Protein AF-A0A929DHJ6-F1 (afdb_monomer)

Sequence (319 aa):
MKTIFLKITIFSLLIFYIAIVILISCKKVEEVNQDPEIEPLKHGFKVSAAVGYCASLANTLFRGEDLPDNVLFQSASNDEYSGSGIMYVTINNSYPLPFNSNIGQIIIACLWDVNRDKSDYSGVITAIFTDIDILEAKYEFIGIHTIPVIEMEDGNILTLFAEQDIFIGAGSDTLLNLNLTNPQFNLEMDRLGTEQPSDAFGAVKQNVWFITINHNNTISDIYDDEFTINGGGQIVEFTSVSSGILYHAMIGAKFIHNTCEVNPIAGVGFIQNLKAGTKLDLGHIFLNFHDKCDGKAYVEFANGKYLTSNHRNVNLNFY

Secondary structure (DSSP, 8-state):
-HHHHHHHHHHHHHHHHHHHHHHHHHHHHHTT-PPP--HHHHHHHHHHHHHHHHHHHHHHHHTTPPPPTTEEEEEE--SSSSEEEEEEEEESSSSPPTT----EEEEEEEEEEE-TTSS-EEEEEEEEEES--SS--TT--EEEEEEEEEE-TTS-EEEEEEGGGEEESS-GGGT------HHHHHHHHHGGGSPPPSSHHHHHHHTEEEEEEE-TT-TT-TTTPEEEEEEEEEEEEE-SS-EEEEEEEEEEEEE-TTT-SSS-SEEEEEEEEEEESSSEEEEEEEEE--TT-SSEEEEEEEEETTGGGTTSEEE----

Mean predicted aligned error: 8.2 Å

Foldseek 3Di:
DVVVVVVVVVVVVVVVVVVVVVVVVVVVVVLQADADPLQVVLLLVLVLLQLLLLLLQQLCVLVVHDADPQKDWDWDDDPQAPTWTKIKGWDDPVRHRFLFPWTFIKIKTWGWHDPVVDNKTWTWIKIWTDRTDSNPDDDWIKIQQIKIWIQDPVRKIKIKGAPVSIDTHDPPVVRNCNPDDPVRGVVSNVVSVDDFDQDQVSQAVVRMKMKIWDCVPPSRCQQQIKIFIWHWYWDWDDDPFKTKIKIKTWHRQIDRNVQARQGGAFTKIKIWIFMDGPDTATKIWIWTHHSPNPQWTATCDMDGSNRVSHGHIHHSPSD

Nearest PDB structures (foldseek):
  6byd-assembly1_A  TM=4.796E-01  e=9.508E+00  Saccharomyces cerevisiae S288C
  8qn4-assembly1_F  TM=2.243E-01  e=7.254E+00  Escherichia coli K-12

Structure (mmCIF, N/CA/C/O backbone):
data_AF-A0A929DHJ6-F1
#
_entry.id   AF-A0A929DHJ6-F1
#
loop_
_atom_site.group_PDB
_atom_site.id
_atom_site.type_symbol
_atom_site.label_atom_id
_atom_site.label_alt_id
_atom_site.label_comp_id
_atom_site.label_asym_id
_atom_site.label_entity_id
_atom_site.label_seq_id
_atom_site.pdbx_PDB_ins_code
_atom_site.Cartn_x
_atom_site.Cartn_y
_atom_site.Cartn_z
_atom_site.occupancy
_atom_site.B_iso_or_equiv
_atom_site.auth_seq_id
_atom_site.auth_comp_id
_atom_site.auth_asym_id
_atom_site.auth_atom_id
_atom_site.pdbx_PDB_model_num
ATOM 1 N N . MET A 1 1 ? -53.041 -6.303 59.658 1.00 69.69 1 MET A N 1
ATOM 2 C CA . MET A 1 1 ? -53.248 -6.696 58.243 1.00 69.69 1 MET A CA 1
ATOM 3 C C . MET A 1 1 ? -52.877 -5.575 57.260 1.00 69.69 1 MET A C 1
ATOM 5 O O . MET A 1 1 ? -52.016 -5.809 56.424 1.00 69.69 1 MET A O 1
ATOM 9 N N . LYS A 1 2 ? -53.401 -4.342 57.400 1.00 75.94 2 LYS A N 1
ATOM 10 C CA . LYS A 1 2 ? -53.064 -3.195 56.517 1.00 75.94 2 LYS A CA 1
ATOM 11 C C . LYS A 1 2 ? -51.564 -2.854 56.416 1.00 75.94 2 LYS A C 1
ATOM 13 O O . LYS A 1 2 ? -51.066 -2.604 55.327 1.00 75.94 2 LYS A O 1
ATOM 18 N N . THR A 1 3 ? -50.826 -2.893 57.524 1.00 79.44 3 THR A N 1
ATOM 19 C CA . THR A 1 3 ? -49.383 -2.578 57.566 1.00 79.44 3 THR A CA 1
ATOM 20 C C . THR A 1 3 ? -48.501 -3.598 56.846 1.00 79.44 3 THR A C 1
ATOM 22 O O . THR A 1 3 ? -47.459 -3.232 56.313 1.00 79.44 3 THR A O 1
ATOM 25 N N . ILE A 1 4 ? -48.915 -4.867 56.803 1.00 82.06 4 ILE A N 1
ATOM 26 C CA . ILE A 1 4 ? -48.181 -5.929 56.098 1.00 82.06 4 ILE A CA 1
ATOM 27 C C . ILE A 1 4 ? -48.370 -5.769 54.585 1.00 82.06 4 ILE A C 1
ATOM 29 O O . ILE A 1 4 ? -47.396 -5.802 53.838 1.00 82.06 4 ILE A O 1
ATOM 33 N N . PHE A 1 5 ? -49.601 -5.487 54.148 1.00 81.25 5 PHE A N 1
ATOM 34 C CA . PHE A 1 5 ? -49.918 -5.224 52.741 1.00 81.25 5 PHE A CA 1
ATOM 35 C C . PHE A 1 5 ? -49.155 -4.014 52.181 1.00 81.25 5 PHE A C 1
ATOM 37 O O . PHE A 1 5 ? -48.616 -4.069 51.076 1.00 81.25 5 PHE A O 1
ATOM 44 N N . LEU A 1 6 ? -49.039 -2.941 52.973 1.00 85.81 6 LEU A N 1
ATOM 45 C CA . LEU A 1 6 ? -48.292 -1.745 52.580 1.00 85.81 6 LEU A CA 1
ATOM 46 C C . LEU A 1 6 ? -46.797 -2.041 52.362 1.00 85.81 6 LEU A C 1
ATOM 48 O O . LEU A 1 6 ? -46.226 -1.606 51.366 1.00 85.81 6 LEU A O 1
ATOM 52 N N . LYS A 1 7 ? -46.170 -2.832 53.246 1.00 84.38 7 LYS A N 1
ATOM 53 C CA . LYS A 1 7 ? -44.749 -3.208 53.120 1.00 84.38 7 LYS A CA 1
ATOM 54 C C . LYS A 1 7 ? -44.469 -4.065 51.880 1.00 84.38 7 LYS A C 1
ATOM 56 O O . LYS A 1 7 ? -43.486 -3.814 51.191 1.00 84.38 7 LYS A O 1
ATOM 61 N N . ILE A 1 8 ? -45.343 -5.026 51.571 1.00 88.12 8 ILE A N 1
ATOM 62 C CA . ILE A 1 8 ? -45.213 -5.890 50.381 1.00 88.12 8 ILE A CA 1
ATOM 63 C C . ILE A 1 8 ? -45.330 -5.068 49.087 1.00 88.12 8 ILE A C 1
ATOM 65 O O . ILE A 1 8 ? -44.578 -5.288 48.135 1.00 88.12 8 ILE A O 1
ATOM 69 N N . THR A 1 9 ? -46.230 -4.082 49.072 1.00 88.31 9 THR A N 1
ATOM 70 C CA . THR A 1 9 ? -46.443 -3.207 47.908 1.00 88.31 9 THR A CA 1
ATOM 71 C C . THR A 1 9 ? -45.227 -2.310 47.650 1.00 88.31 9 THR A C 1
ATOM 73 O O . THR A 1 9 ? -44.761 -2.218 46.517 1.00 88.31 9 THR A O 1
ATOM 76 N N . ILE A 1 10 ? -44.657 -1.703 48.701 1.00 89.25 10 ILE A N 1
ATOM 77 C CA . ILE A 1 10 ? -43.454 -0.856 48.592 1.00 89.25 10 ILE A CA 1
ATOM 78 C C . ILE A 1 10 ? -42.247 -1.670 48.108 1.00 89.25 10 ILE A C 1
ATOM 80 O O . ILE A 1 10 ? -41.514 -1.223 47.230 1.00 89.25 10 ILE A O 1
ATOM 84 N N . PHE A 1 11 ? -42.054 -2.879 48.642 1.00 89.56 11 PHE A N 1
ATOM 85 C CA . PHE A 1 11 ? -40.948 -3.747 48.236 1.00 89.56 11 PHE A CA 1
ATOM 86 C C . PHE A 1 11 ? -41.064 -4.193 46.768 1.00 89.56 11 PHE A C 1
ATOM 88 O O . PHE A 1 11 ? -40.075 -4.170 46.040 1.00 89.56 11 PHE A O 1
ATOM 95 N N . SER A 1 12 ? -42.278 -4.513 46.303 1.00 88.19 12 SER A N 1
ATOM 96 C CA . SER A 1 12 ? -42.517 -4.871 44.896 1.00 88.19 12 SER A CA 1
ATOM 97 C C . SER A 1 12 ? -42.252 -3.700 43.943 1.00 88.19 12 SER A C 1
ATOM 99 O O . SER A 1 12 ? -41.638 -3.891 42.896 1.00 88.19 12 SER A O 1
ATOM 101 N N . LEU A 1 13 ? -42.652 -2.477 44.319 1.00 90.94 13 LEU A N 1
ATOM 102 C CA . LEU A 1 13 ? -42.360 -1.265 43.544 1.00 90.94 13 LEU A CA 1
ATOM 103 C C . LEU A 1 13 ? -40.856 -0.978 43.460 1.00 90.94 13 LEU A C 1
ATOM 105 O O . LEU A 1 13 ? -40.369 -0.600 42.397 1.00 90.94 13 LEU A O 1
ATOM 109 N N . LEU A 1 14 ? -40.113 -1.198 44.549 1.00 91.44 14 LEU A N 1
ATOM 110 C CA . LEU A 1 14 ? -38.659 -1.031 44.568 1.00 91.44 14 LEU A CA 1
ATOM 111 C C . LEU A 1 14 ? -37.964 -2.021 43.620 1.00 91.44 14 LEU A C 1
ATOM 113 O O . LEU A 1 14 ? -37.116 -1.613 42.831 1.00 91.44 14 LEU A O 1
ATOM 117 N N . ILE A 1 15 ? -38.345 -3.304 43.657 1.00 91.31 15 ILE A N 1
ATOM 118 C CA . ILE A 1 15 ? -37.792 -4.328 42.754 1.00 91.31 15 ILE A CA 1
ATOM 119 C C . ILE A 1 15 ? -38.095 -3.982 41.295 1.00 91.31 15 ILE A C 1
ATOM 121 O O . ILE A 1 15 ? -37.206 -4.063 40.450 1.00 91.31 15 ILE A O 1
ATOM 125 N N . PHE A 1 16 ? -39.326 -3.559 41.001 1.00 90.62 16 PHE A N 1
ATOM 126 C CA . PHE A 1 16 ? -39.718 -3.168 39.650 1.00 90.62 16 PHE A CA 1
ATOM 127 C C . PHE A 1 16 ? -38.915 -1.959 39.149 1.00 90.62 16 PHE A C 1
ATOM 129 O O . PHE A 1 16 ? -38.435 -1.961 38.017 1.00 90.62 16 PHE A O 1
ATOM 136 N N . TYR A 1 17 ? -38.690 -0.963 40.010 1.00 90.88 17 TYR A N 1
ATOM 137 C CA . TYR A 1 17 ? -37.857 0.192 39.682 1.00 90.88 17 TYR A CA 1
ATOM 138 C C . TYR A 1 17 ? -36.398 -0.206 39.416 1.00 90.88 17 TYR A C 1
ATOM 140 O O . TYR A 1 17 ? -35.818 0.225 38.423 1.00 90.88 17 TYR A O 1
ATOM 148 N N . ILE A 1 18 ? -35.816 -1.082 40.243 1.00 85.19 18 ILE A N 1
ATOM 149 C CA . ILE A 1 18 ? -34.452 -1.599 40.041 1.00 85.19 18 ILE A CA 1
ATOM 150 C C . ILE A 1 18 ? -34.353 -2.372 38.720 1.00 85.19 18 ILE A C 1
ATOM 152 O O . ILE A 1 18 ? -33.414 -2.152 37.960 1.00 85.19 18 ILE A O 1
ATOM 156 N N . ALA A 1 19 ? -35.334 -3.224 38.405 1.00 80.75 19 ALA A N 1
ATOM 157 C CA . ALA A 1 19 ? -35.367 -3.964 37.146 1.00 80.75 19 ALA A CA 1
ATOM 158 C C . ALA A 1 19 ? -35.431 -3.025 35.929 1.00 80.75 19 ALA A C 1
ATOM 160 O O . ALA A 1 19 ? -34.705 -3.234 34.960 1.00 80.75 19 ALA A O 1
ATOM 161 N N . ILE A 1 20 ? -36.232 -1.955 35.995 1.00 79.75 20 ILE A N 1
ATOM 162 C CA . ILE A 1 20 ? -36.293 -0.927 34.946 1.00 79.75 20 ILE A CA 1
ATOM 163 C C . ILE A 1 20 ? -34.954 -0.195 34.807 1.00 79.75 20 ILE A C 1
ATOM 165 O O . ILE A 1 20 ? -34.482 -0.012 33.688 1.00 79.75 20 ILE A O 1
ATOM 169 N N . VAL A 1 21 ? -34.315 0.196 35.914 1.00 74.81 21 VAL A N 1
ATOM 170 C CA . VAL A 1 21 ? -33.008 0.876 35.879 1.00 74.81 21 VAL A CA 1
ATOM 171 C C . VAL A 1 21 ? -31.933 -0.030 35.278 1.00 74.81 21 VAL A C 1
ATOM 173 O O . VAL A 1 21 ? -31.163 0.432 34.442 1.00 74.81 21 VAL A O 1
ATOM 176 N N . ILE A 1 22 ? -31.909 -1.318 35.636 1.00 74.62 22 ILE A N 1
ATOM 177 C CA . ILE A 1 22 ? -30.982 -2.298 35.052 1.00 74.62 22 ILE A CA 1
ATOM 178 C C . ILE A 1 22 ? -31.246 -2.449 33.550 1.00 74.62 22 ILE A C 1
ATOM 180 O O . ILE A 1 22 ? -30.309 -2.349 32.765 1.00 74.62 22 ILE A O 1
ATOM 184 N N . LEU A 1 23 ? -32.508 -2.603 33.132 1.00 67.00 23 LEU A N 1
ATOM 185 C CA . LEU A 1 23 ? -32.879 -2.736 31.717 1.00 67.00 23 LEU A CA 1
ATOM 186 C C . LEU A 1 23 ? -32.500 -1.501 30.883 1.00 67.00 23 LEU A C 1
ATOM 188 O O . LEU A 1 23 ? -31.990 -1.641 29.772 1.00 67.00 23 LEU A O 1
ATOM 192 N N . ILE A 1 24 ? -32.720 -0.292 31.409 1.00 70.31 24 ILE A N 1
ATOM 193 C CA . ILE A 1 24 ? -32.345 0.959 30.731 1.00 70.31 24 ILE A CA 1
ATOM 194 C C . ILE A 1 24 ? -30.819 1.118 30.697 1.00 70.31 24 ILE A C 1
ATOM 196 O O . ILE A 1 24 ? -30.272 1.551 29.683 1.00 70.31 24 ILE A O 1
ATOM 200 N N . SER A 1 25 ? -30.124 0.740 31.774 1.00 60.94 25 SER A N 1
ATOM 201 C CA . SER A 1 25 ? -28.662 0.798 31.844 1.00 60.94 25 SER A CA 1
ATOM 202 C C . SER A 1 25 ? -28.013 -0.173 30.853 1.00 60.94 25 SER A C 1
ATOM 204 O O . SER A 1 25 ? -27.122 0.229 30.113 1.00 60.94 25 SER A O 1
ATOM 206 N N . CYS A 1 26 ? -28.511 -1.411 30.743 1.00 62.25 26 CYS A N 1
ATOM 207 C CA . CYS A 1 26 ? -28.015 -2.399 29.780 1.00 62.25 26 CYS A CA 1
ATOM 208 C C . CYS A 1 26 ? -28.134 -1.916 28.328 1.00 62.25 26 CYS A C 1
ATOM 210 O O . CYS A 1 26 ? -27.165 -2.017 27.583 1.00 62.25 26 CYS A O 1
ATOM 212 N N . LYS A 1 27 ? -29.263 -1.300 27.945 1.00 61.22 27 LYS A N 1
ATOM 213 C CA . LYS A 1 27 ? -29.418 -0.723 26.597 1.00 61.22 27 LYS A CA 1
ATOM 214 C C . LYS A 1 27 ? -28.422 0.402 26.312 1.00 61.22 27 LYS A C 1
ATOM 216 O O . LYS A 1 27 ? -27.915 0.511 25.204 1.00 61.22 27 LYS A O 1
ATOM 221 N N . LYS A 1 28 ? -28.125 1.238 27.310 1.00 60.56 28 LYS A N 1
ATOM 222 C CA . LYS A 1 28 ? -27.154 2.330 27.160 1.00 60.56 28 LYS A CA 1
ATOM 223 C C . LYS A 1 28 ? -25.709 1.820 27.101 1.00 60.56 28 LYS A C 1
ATOM 225 O O . LYS A 1 28 ? -24.868 2.477 26.506 1.00 60.56 28 LYS A O 1
ATOM 230 N N . VAL A 1 29 ? -25.426 0.662 27.701 1.00 59.44 29 VAL A N 1
ATOM 231 C CA . VAL A 1 29 ? -24.124 -0.014 27.598 1.00 59.44 29 VAL A CA 1
ATOM 232 C C . VAL A 1 29 ? -23.936 -0.633 26.211 1.00 59.44 29 VAL A C 1
ATOM 234 O O . VAL A 1 29 ? -22.848 -0.508 25.661 1.00 59.44 29 VAL A O 1
ATOM 237 N N . GLU A 1 30 ? -24.978 -1.217 25.610 1.00 60.31 30 GLU A N 1
ATOM 238 C CA . GLU A 1 30 ? -24.923 -1.713 24.222 1.00 60.31 30 GLU A CA 1
ATOM 239 C C . GLU A 1 30 ? -24.648 -0.590 23.206 1.00 60.31 30 GLU A C 1
ATOM 241 O O . GLU A 1 30 ? -23.853 -0.790 22.293 1.00 60.31 30 GLU A O 1
ATOM 246 N N . GLU A 1 31 ? -25.201 0.618 23.399 1.00 59.91 31 GLU A N 1
ATOM 247 C CA . GLU A 1 31 ? -24.899 1.785 22.542 1.00 59.91 31 GLU A CA 1
ATOM 248 C C . GLU A 1 31 ? -23.409 2.212 22.580 1.00 59.91 31 GLU A C 1
ATOM 250 O O . GLU A 1 31 ? -22.947 2.875 21.656 1.00 59.91 31 GLU A O 1
ATOM 255 N N . VAL A 1 32 ? -22.645 1.830 23.614 1.00 61.09 32 VAL A N 1
ATOM 256 C CA . VAL A 1 32 ? -21.214 2.179 23.800 1.00 61.09 32 VAL A CA 1
ATOM 257 C C . VAL A 1 32 ? -20.289 0.970 23.550 1.00 61.09 32 VAL A C 1
ATOM 259 O O . VAL A 1 32 ? -19.067 1.050 23.694 1.00 61.09 32 VAL A O 1
ATOM 262 N N . ASN A 1 33 ? -20.861 -0.176 23.177 1.00 67.31 33 ASN A N 1
ATOM 263 C CA . ASN A 1 33 ? -20.143 -1.429 22.963 1.00 67.31 33 ASN A CA 1
ATOM 264 C C . ASN A 1 33 ? -20.104 -1.794 21.475 1.00 67.31 33 ASN A C 1
ATOM 266 O O . ASN A 1 33 ? -20.506 -2.890 21.091 1.00 67.31 33 ASN A O 1
ATOM 270 N N . GLN A 1 34 ? -19.678 -0.837 20.645 1.00 79.75 34 GLN A N 1
ATOM 271 C CA . GLN A 1 34 ? -19.483 -1.049 19.214 1.00 79.75 34 GLN A CA 1
ATOM 272 C C . GLN A 1 34 ? -18.024 -1.394 18.930 1.00 79.75 34 GLN A C 1
ATOM 274 O O . GLN A 1 34 ? -17.113 -0.702 19.398 1.00 79.75 34 GLN A O 1
ATOM 279 N N . ASP A 1 35 ? -17.824 -2.442 18.135 1.00 82.88 35 ASP A N 1
ATOM 280 C CA . ASP A 1 35 ? -16.511 -2.749 17.584 1.00 82.88 35 ASP A CA 1
ATOM 281 C C . ASP A 1 35 ? -16.062 -1.621 16.636 1.00 82.88 35 ASP A C 1
ATOM 283 O O . ASP A 1 35 ? -16.902 -0.946 16.024 1.00 82.88 35 ASP A O 1
ATOM 287 N N . PRO A 1 36 ? -14.750 -1.370 16.520 1.00 85.25 36 PRO A N 1
ATOM 288 C CA . PRO A 1 36 ? -14.248 -0.312 15.659 1.00 85.25 36 PRO A CA 1
ATOM 289 C C . PRO A 1 36 ? -14.536 -0.578 14.182 1.00 85.25 36 PRO A C 1
ATOM 291 O O . PRO A 1 36 ? -14.424 -1.703 13.702 1.00 85.25 36 PRO A O 1
ATOM 294 N N . GLU A 1 37 ? -14.847 0.484 13.443 1.00 88.31 37 GLU A N 1
ATOM 295 C CA . GLU A 1 37 ? -15.018 0.432 11.988 1.00 88.31 37 GLU A CA 1
ATOM 296 C C . GLU A 1 37 ? -13.638 0.404 11.308 1.00 88.31 37 GLU A C 1
ATOM 298 O O . GLU A 1 37 ? -13.110 1.441 10.913 1.00 88.31 37 GLU A O 1
ATOM 303 N N . ILE A 1 38 ? -13.027 -0.784 11.229 1.00 89.94 38 ILE A N 1
ATOM 304 C CA . ILE A 1 38 ? -11.672 -0.989 10.678 1.00 89.94 38 ILE A CA 1
ATOM 305 C C . ILE A 1 38 ? -11.634 -0.917 9.140 1.00 89.94 38 ILE A C 1
ATOM 307 O O . ILE A 1 38 ? -10.557 -0.763 8.568 1.00 89.94 38 ILE A O 1
ATOM 311 N N . GLU A 1 39 ? -12.784 -0.977 8.463 1.00 88.44 39 GLU A N 1
ATOM 312 C CA . GLU A 1 39 ? -12.854 -1.123 7.000 1.00 88.44 39 GLU A CA 1
ATOM 313 C C . GLU A 1 39 ? -11.997 -0.105 6.228 1.00 88.44 39 GLU A C 1
ATOM 315 O O . GLU A 1 39 ? -11.222 -0.505 5.363 1.00 88.44 39 GLU A O 1
ATOM 320 N N . PRO A 1 40 ? -11.985 1.194 6.576 1.00 87.69 40 PRO A N 1
ATOM 321 C CA . PRO A 1 40 ? -11.198 2.140 5.777 1.00 87.69 40 PRO A CA 1
ATOM 322 C C . PRO A 1 40 ? -9.695 2.006 6.000 1.00 87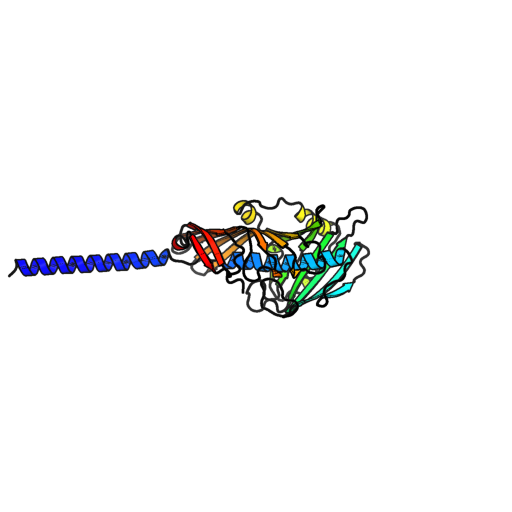.69 40 PRO A C 1
ATOM 324 O O . PRO A 1 40 ? -8.900 2.217 5.086 1.00 87.69 40 PRO A O 1
ATOM 327 N N . LEU A 1 41 ? -9.291 1.578 7.198 1.00 90.94 41 LEU A N 1
ATOM 328 C CA . LEU A 1 41 ? -7.903 1.221 7.471 1.00 90.94 41 LEU A CA 1
ATOM 329 C C . LEU A 1 41 ? -7.480 0.011 6.633 1.00 90.94 41 LEU A C 1
ATOM 331 O O . LEU A 1 41 ? -6.398 0.017 6.054 1.00 90.94 41 LEU A O 1
ATOM 335 N N . LYS A 1 42 ? -8.357 -0.992 6.539 1.00 90.75 42 LYS A N 1
ATOM 336 C CA . LYS A 1 42 ? -8.165 -2.183 5.714 1.00 90.75 42 LYS A CA 1
ATOM 337 C C . LYS A 1 42 ? -8.050 -1.834 4.230 1.00 90.75 42 LYS A C 1
ATOM 339 O O . LYS A 1 42 ? -7.110 -2.292 3.588 1.00 90.75 42 LYS A O 1
ATOM 344 N N . HIS A 1 43 ? -8.927 -0.978 3.707 1.00 88.62 43 HIS A N 1
ATOM 345 C CA . HIS A 1 43 ? -8.846 -0.490 2.328 1.00 88.62 43 HIS A CA 1
ATOM 346 C C . HIS A 1 43 ? -7.519 0.222 2.059 1.00 88.62 43 HIS A C 1
ATOM 348 O O . HIS A 1 43 ? -6.789 -0.168 1.152 1.00 88.62 43 HIS A O 1
ATOM 354 N N . GLY A 1 44 ? -7.172 1.223 2.880 1.00 90.12 44 GLY A N 1
ATOM 355 C CA . GLY A 1 44 ? -5.914 1.958 2.731 1.00 90.12 44 GLY A CA 1
ATOM 356 C C . GLY A 1 44 ? -4.708 1.020 2.741 1.00 90.12 44 GLY A C 1
ATOM 357 O O . GLY A 1 44 ? -3.851 1.104 1.870 1.00 90.12 44 GLY A O 1
ATOM 358 N N . PHE A 1 45 ? -4.691 0.055 3.661 1.00 93.88 45 PHE A N 1
ATOM 359 C CA . PHE A 1 45 ? -3.614 -0.922 3.769 1.00 93.88 45 PHE A CA 1
ATOM 360 C C . PHE A 1 45 ? -3.508 -1.870 2.575 1.00 93.88 45 PHE A C 1
ATOM 362 O O . PHE A 1 45 ? -2.420 -2.004 2.016 1.00 93.88 45 PHE A O 1
ATOM 369 N N . LYS A 1 46 ? -4.610 -2.493 2.141 1.00 92.44 46 LYS A N 1
ATOM 370 C CA . LYS A 1 46 ? -4.602 -3.422 0.999 1.00 92.44 46 LYS A CA 1
ATOM 371 C C . LYS A 1 46 ? -4.206 -2.718 -0.299 1.00 92.44 46 LYS A C 1
ATOM 373 O O . LYS A 1 46 ? -3.409 -3.261 -1.061 1.00 92.44 46 LYS A O 1
ATOM 378 N N . VAL A 1 47 ? -4.702 -1.500 -0.531 1.00 92.56 47 VAL A N 1
ATOM 379 C CA . VAL A 1 47 ? -4.323 -0.709 -1.712 1.00 92.56 47 VAL A CA 1
ATOM 380 C C . VAL A 1 47 ? -2.853 -0.304 -1.638 1.00 92.56 47 VAL A C 1
ATOM 382 O O . VAL A 1 47 ? -2.133 -0.496 -2.613 1.00 92.56 47 VAL A O 1
ATOM 385 N N . SER A 1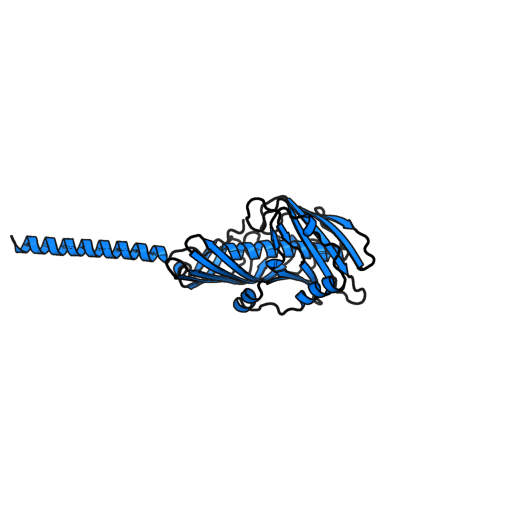 48 ? -2.366 0.180 -0.490 1.00 95.19 48 SER A N 1
ATOM 386 C CA . SER A 1 48 ? -0.943 0.493 -0.313 1.00 95.19 48 SER A CA 1
ATOM 387 C C . SER A 1 48 ? -0.040 -0.721 -0.513 1.00 95.19 48 SER A C 1
ATOM 389 O O . SER A 1 48 ? 0.999 -0.588 -1.153 1.00 95.19 48 SER A O 1
ATOM 391 N N . ALA A 1 49 ? -0.431 -1.900 -0.029 1.00 95.25 49 ALA A N 1
ATOM 392 C CA . ALA A 1 49 ? 0.323 -3.129 -0.253 1.00 95.25 49 ALA A CA 1
ATOM 393 C C . ALA A 1 49 ? 0.369 -3.505 -1.744 1.00 95.25 49 ALA A C 1
ATOM 395 O O . ALA A 1 49 ? 1.434 -3.827 -2.266 1.00 95.25 49 ALA A O 1
ATOM 396 N N . ALA A 1 50 ? -0.760 -3.393 -2.451 1.00 95.06 50 ALA A N 1
ATOM 397 C CA . ALA A 1 50 ? -0.835 -3.668 -3.882 1.00 95.06 50 ALA A CA 1
ATOM 398 C C . ALA A 1 50 ? -0.033 -2.662 -4.730 1.00 95.06 50 ALA A C 1
ATOM 400 O O . ALA A 1 50 ? 0.679 -3.060 -5.652 1.00 95.06 50 ALA A O 1
ATOM 401 N N . VAL A 1 51 ? -0.109 -1.366 -4.406 1.00 96.00 51 VAL A N 1
ATOM 402 C CA . VAL A 1 51 ? 0.680 -0.309 -5.061 1.00 96.00 51 VAL A CA 1
ATOM 403 C C . VAL A 1 51 ? 2.168 -0.499 -4.792 1.00 96.00 51 VAL A C 1
ATOM 405 O O . VAL A 1 51 ? 2.958 -0.435 -5.729 1.00 96.00 51 VAL A O 1
ATOM 408 N N . GLY A 1 52 ? 2.547 -0.794 -3.546 1.00 96.94 52 GLY A N 1
ATOM 409 C CA . GLY A 1 52 ? 3.925 -1.110 -3.183 1.00 96.94 52 GLY A CA 1
ATOM 410 C C . GLY A 1 52 ? 4.466 -2.287 -3.991 1.00 96.94 52 GLY A C 1
ATOM 411 O O . GLY A 1 52 ? 5.535 -2.180 -4.581 1.00 96.94 52 GLY A O 1
ATOM 412 N N . TYR A 1 53 ? 3.700 -3.374 -4.100 1.00 96.81 53 TYR A N 1
ATOM 413 C CA . TYR A 1 53 ? 4.063 -4.530 -4.924 1.00 96.81 53 TYR A CA 1
ATOM 414 C C . TYR A 1 53 ? 4.287 -4.148 -6.402 1.00 96.81 53 TYR A C 1
ATOM 416 O O . TYR A 1 53 ? 5.280 -4.549 -7.007 1.00 96.81 53 TYR A O 1
ATOM 424 N N . CYS A 1 54 ? 3.411 -3.315 -6.978 1.00 96.94 54 CYS A N 1
ATOM 425 C CA . CYS A 1 54 ? 3.568 -2.826 -8.353 1.00 96.94 54 CYS A CA 1
ATOM 426 C C . CYS A 1 54 ? 4.803 -1.927 -8.522 1.00 96.94 54 CYS A C 1
ATOM 428 O O . CYS A 1 54 ? 5.500 -2.029 -9.530 1.00 96.94 54 CYS A O 1
ATOM 430 N N . ALA A 1 55 ? 5.075 -1.052 -7.552 1.00 97.12 55 ALA A N 1
ATOM 431 C CA . ALA A 1 55 ? 6.229 -0.158 -7.564 1.00 97.12 55 ALA A CA 1
ATOM 432 C C . ALA A 1 55 ? 7.553 -0.921 -7.411 1.00 97.12 55 ALA A C 1
ATOM 434 O O . ALA A 1 55 ? 8.517 -0.582 -8.093 1.00 97.12 55 ALA A O 1
ATOM 435 N N . SER A 1 56 ? 7.576 -1.973 -6.584 1.00 96.62 56 SER A N 1
ATOM 436 C CA . SER A 1 56 ? 8.714 -2.889 -6.441 1.00 96.62 56 SER A CA 1
ATOM 437 C C . SER A 1 56 ? 9.036 -3.564 -7.783 1.00 96.62 56 SER A C 1
ATOM 439 O O . SER A 1 56 ? 10.126 -3.373 -8.317 1.00 96.62 56 SER A O 1
ATOM 441 N N . LEU A 1 57 ? 8.041 -4.189 -8.433 1.00 96.88 57 LEU A N 1
ATOM 442 C CA . LEU A 1 57 ? 8.195 -4.763 -9.782 1.00 96.88 57 LEU A CA 1
ATOM 443 C C . LEU A 1 57 ? 8.692 -3.747 -10.819 1.00 96.88 57 LEU A C 1
ATOM 445 O O . LEU A 1 57 ? 9.541 -4.058 -11.657 1.00 96.88 57 LEU A O 1
ATOM 449 N N . ALA A 1 58 ? 8.136 -2.535 -10.790 1.00 95.88 58 ALA A N 1
ATOM 450 C CA . ALA A 1 58 ? 8.519 -1.482 -11.715 1.00 95.88 58 ALA A CA 1
ATOM 451 C C . ALA A 1 58 ? 9.973 -1.047 -11.506 1.00 95.88 58 ALA A C 1
ATOM 453 O O . ALA A 1 58 ? 10.702 -0.900 -12.481 1.00 95.88 58 ALA A O 1
ATOM 454 N N . ASN A 1 59 ? 10.426 -0.895 -10.259 1.00 94.88 59 ASN A N 1
ATOM 455 C CA . ASN A 1 59 ? 11.821 -0.571 -9.975 1.00 94.88 59 ASN A CA 1
ATOM 456 C C . ASN A 1 59 ? 12.772 -1.690 -10.432 1.00 94.88 59 ASN A C 1
ATOM 458 O O . ASN A 1 59 ? 13.756 -1.383 -11.106 1.00 94.88 59 ASN A O 1
ATOM 462 N N . THR A 1 60 ? 12.448 -2.966 -10.177 1.00 94.75 60 THR A N 1
ATOM 463 C CA . THR A 1 60 ? 13.208 -4.118 -10.702 1.00 94.75 60 THR A CA 1
ATOM 464 C C . THR A 1 60 ? 13.373 -4.013 -12.226 1.00 94.75 60 THR A C 1
ATOM 466 O O . THR A 1 60 ? 14.487 -4.127 -12.743 1.00 94.75 60 THR A O 1
ATOM 469 N N . LEU A 1 61 ? 12.291 -3.685 -12.949 1.00 94.56 61 LEU A N 1
ATOM 470 C CA . LEU A 1 61 ? 12.329 -3.436 -14.395 1.00 94.56 61 LEU A CA 1
ATOM 471 C C . LEU A 1 61 ? 13.209 -2.228 -14.764 1.00 94.56 61 LEU A C 1
ATOM 473 O O . LEU A 1 61 ? 14.004 -2.320 -15.699 1.00 94.56 61 LEU A O 1
ATOM 477 N N . PHE A 1 62 ? 13.076 -1.094 -14.069 1.00 92.69 62 PHE A N 1
ATOM 478 C CA . PHE A 1 62 ? 13.814 0.140 -14.386 1.00 92.69 62 PHE A CA 1
ATOM 479 C C . PHE A 1 62 ? 15.325 -0.045 -14.248 1.00 92.69 62 PHE A C 1
ATOM 481 O O . PHE A 1 62 ? 16.093 0.546 -15.012 1.00 92.69 62 PHE A O 1
ATOM 488 N N . ARG A 1 63 ? 15.738 -0.905 -13.315 1.00 90.75 63 ARG A N 1
ATOM 489 C CA . ARG A 1 63 ? 17.129 -1.311 -13.097 1.00 90.75 63 ARG A CA 1
ATOM 490 C C . ARG A 1 63 ? 17.662 -2.273 -14.158 1.00 90.75 63 ARG A C 1
ATOM 492 O O . ARG A 1 63 ? 18.874 -2.436 -14.272 1.00 90.75 63 ARG A O 1
ATOM 499 N N . GLY A 1 64 ? 16.779 -2.877 -14.953 1.00 90.56 64 GLY A N 1
ATOM 500 C CA . GLY A 1 64 ? 17.132 -3.909 -15.925 1.00 90.56 64 GLY A CA 1
ATOM 501 C C . GLY A 1 64 ? 17.462 -5.258 -15.283 1.00 90.56 64 GLY A C 1
ATOM 502 O O . GLY A 1 64 ? 18.205 -6.034 -15.882 1.00 90.56 64 GLY A O 1
ATOM 503 N N . GLU A 1 65 ? 16.945 -5.513 -14.079 1.00 92.25 65 GLU A N 1
ATOM 504 C CA . GLU A 1 65 ? 17.076 -6.794 -13.379 1.00 92.25 65 GLU A CA 1
ATOM 505 C C . GLU A 1 65 ? 16.040 -7.808 -13.896 1.00 92.25 65 GLU A C 1
ATOM 507 O O . GLU A 1 65 ? 15.048 -7.449 -14.542 1.00 92.25 65 GLU A O 1
ATOM 512 N N . ASP A 1 66 ? 16.263 -9.090 -13.604 1.00 93.31 66 ASP A N 1
ATOM 513 C CA . ASP A 1 66 ? 15.334 -10.153 -13.987 1.00 93.31 66 ASP A CA 1
ATOM 514 C C . ASP A 1 66 ? 14.019 -10.041 -13.197 1.00 93.31 66 ASP A C 1
ATOM 516 O O . ASP A 1 66 ? 14.004 -9.999 -11.964 1.00 93.31 66 ASP A O 1
ATOM 520 N N . LEU A 1 67 ? 12.898 -10.018 -13.923 1.00 95.19 67 LEU A N 1
ATOM 521 C CA . LEU A 1 67 ? 11.562 -10.033 -13.334 1.00 95.19 67 LEU A CA 1
ATOM 522 C C . LEU A 1 67 ? 11.178 -11.451 -12.868 1.00 95.19 67 LEU A C 1
ATOM 524 O O . LEU A 1 67 ? 11.611 -12.430 -13.482 1.00 95.19 67 LEU A O 1
ATOM 528 N N . PRO A 1 68 ? 10.322 -11.582 -11.837 1.00 94.25 68 PRO A N 1
ATOM 529 C CA . PRO A 1 68 ? 9.808 -12.878 -11.399 1.00 94.25 68 PRO A CA 1
ATOM 530 C C . PRO A 1 68 ? 9.084 -13.652 -12.515 1.00 94.25 68 PRO A C 1
ATOM 532 O O . PRO A 1 68 ? 8.448 -13.061 -13.388 1.00 94.25 68 PRO A O 1
ATOM 535 N N . ASP A 1 69 ? 9.091 -14.988 -12.440 1.00 95.31 69 ASP A N 1
ATOM 536 C CA . ASP A 1 69 ? 8.530 -15.873 -13.482 1.00 95.31 69 ASP A CA 1
ATOM 537 C C . ASP A 1 69 ? 7.030 -15.651 -13.774 1.00 95.31 69 ASP A C 1
ATOM 539 O O . ASP A 1 69 ? 6.530 -16.050 -14.829 1.00 95.31 69 ASP A O 1
ATOM 543 N N . ASN A 1 70 ? 6.278 -15.044 -12.849 1.00 96.00 70 ASN A N 1
ATOM 544 C CA . ASN A 1 70 ? 4.860 -14.724 -13.034 1.00 96.00 70 ASN A CA 1
ATOM 545 C C . ASN A 1 70 ? 4.612 -13.411 -13.791 1.00 96.00 70 ASN A C 1
ATOM 547 O O . ASN A 1 70 ? 3.449 -13.022 -13.955 1.00 96.00 70 ASN A O 1
ATOM 551 N N . VAL A 1 71 ? 5.672 -12.737 -14.241 1.00 97.19 71 VAL A N 1
ATOM 552 C CA . VAL A 1 71 ? 5.616 -11.442 -14.913 1.00 97.19 71 VAL A CA 1
ATOM 553 C C . VAL A 1 71 ? 6.051 -11.584 -16.366 1.00 97.19 71 VAL A C 1
ATOM 555 O O . VAL A 1 71 ? 7.164 -11.998 -16.677 1.00 97.19 71 VAL A O 1
ATOM 558 N N . LEU A 1 72 ? 5.169 -11.191 -17.281 1.00 97.19 72 LEU A N 1
ATOM 559 C CA . LEU A 1 72 ? 5.489 -11.059 -18.699 1.00 97.19 72 LEU A CA 1
ATOM 560 C C . LEU A 1 72 ? 5.643 -9.583 -19.043 1.00 97.19 72 LEU A C 1
ATOM 562 O O . LEU A 1 72 ? 4.719 -8.804 -18.827 1.00 97.19 72 LEU A O 1
ATOM 566 N N . PHE A 1 73 ? 6.777 -9.206 -19.623 1.00 96.50 73 PHE A N 1
ATOM 567 C CA . PHE A 1 73 ? 7.045 -7.829 -20.022 1.00 96.50 73 PHE A CA 1
ATOM 568 C C . PHE A 1 73 ? 7.031 -7.667 -21.544 1.00 96.50 73 PHE A C 1
ATOM 570 O O . PHE A 1 73 ? 7.680 -8.414 -22.278 1.00 96.50 73 PHE A O 1
ATOM 577 N N . GLN A 1 74 ? 6.307 -6.654 -22.014 1.00 93.81 74 GLN A N 1
ATOM 578 C CA . GLN A 1 74 ? 6.307 -6.213 -23.400 1.00 93.81 74 GLN A CA 1
ATOM 579 C C . GLN A 1 74 ? 6.821 -4.777 -23.465 1.00 93.81 74 GLN A C 1
ATOM 581 O O . GLN A 1 74 ? 6.137 -3.842 -23.044 1.00 93.81 74 GLN A O 1
ATOM 586 N N . SER A 1 75 ? 8.018 -4.598 -24.021 1.00 89.06 75 SER A N 1
ATOM 587 C CA . SER A 1 75 ? 8.567 -3.268 -24.257 1.00 89.06 75 SER A CA 1
ATOM 588 C C . SER A 1 75 ? 7.812 -2.540 -25.368 1.00 89.06 75 SER A C 1
ATOM 590 O O . SER A 1 75 ? 7.321 -3.137 -26.331 1.00 89.06 75 SER A O 1
ATOM 592 N N . ALA A 1 76 ? 7.754 -1.223 -25.234 1.00 82.88 76 ALA A N 1
ATOM 593 C CA . ALA A 1 76 ? 7.332 -0.304 -26.269 1.00 82.88 76 ALA A CA 1
ATOM 594 C C . ALA A 1 76 ? 8.485 0.661 -26.574 1.00 82.88 76 ALA A C 1
ATOM 596 O O . ALA A 1 76 ? 9.333 0.949 -25.731 1.00 82.88 76 ALA A O 1
ATOM 597 N N . SER A 1 77 ? 8.555 1.127 -27.818 1.00 70.25 77 SER A N 1
ATOM 598 C CA . SER A 1 77 ? 9.490 2.181 -28.201 1.00 70.25 77 SER A CA 1
ATOM 599 C C . SER A 1 77 ? 8.852 3.536 -27.919 1.00 70.25 77 SER A C 1
ATOM 601 O O . SER A 1 77 ? 7.774 3.818 -28.448 1.00 70.25 77 SER A O 1
ATOM 603 N N . ASN A 1 78 ? 9.526 4.377 -27.142 1.00 67.69 78 ASN A N 1
ATOM 604 C CA . ASN A 1 78 ? 9.195 5.787 -27.001 1.00 67.69 78 ASN A CA 1
ATOM 605 C C . ASN A 1 78 ? 10.485 6.603 -27.160 1.00 67.69 78 ASN A C 1
ATOM 607 O O . ASN A 1 78 ? 11.484 6.281 -26.526 1.00 67.69 78 ASN A O 1
ATOM 611 N N . ASP A 1 79 ? 10.467 7.619 -28.023 1.00 73.44 79 ASP A N 1
ATOM 612 C CA . ASP A 1 79 ? 11.622 8.493 -28.266 1.00 73.44 79 ASP A CA 1
ATOM 613 C C . ASP A 1 79 ? 11.779 9.576 -27.174 1.00 73.44 79 ASP A C 1
ATOM 615 O O . ASP A 1 79 ? 12.807 10.250 -27.121 1.00 73.44 79 ASP A O 1
ATOM 619 N N . GLU A 1 80 ? 10.764 9.771 -26.320 1.00 80.44 80 GLU A N 1
ATOM 620 C CA . GLU A 1 80 ? 10.713 10.819 -25.288 1.00 80.44 80 GLU A CA 1
ATOM 621 C C . GLU A 1 80 ? 11.290 10.377 -23.930 1.00 80.44 80 GLU A C 1
ATOM 623 O O . GLU A 1 80 ? 11.754 11.227 -23.174 1.00 80.44 80 GLU A O 1
ATOM 628 N N . TYR A 1 81 ? 11.317 9.071 -23.642 1.00 84.44 81 TYR A N 1
ATOM 629 C CA . TYR A 1 81 ? 11.749 8.496 -22.359 1.00 84.44 81 TYR A CA 1
ATOM 630 C C . TYR A 1 81 ? 12.822 7.422 -22.551 1.00 84.44 81 TYR A C 1
ATOM 632 O O . TYR A 1 81 ? 12.950 6.850 -23.633 1.00 84.44 81 TYR A O 1
ATOM 640 N N . SER A 1 82 ? 13.559 7.085 -21.486 1.00 86.44 82 SER A N 1
ATOM 641 C CA . SER A 1 82 ? 14.516 5.969 -21.529 1.00 86.44 82 SER A CA 1
ATOM 642 C C . SER A 1 82 ? 13.851 4.619 -21.815 1.00 86.44 82 SER A C 1
ATOM 644 O O . SER A 1 82 ? 14.479 3.749 -22.423 1.00 86.44 82 SER A O 1
ATOM 646 N N . GLY A 1 83 ? 12.590 4.440 -21.416 1.00 90.25 83 GLY A N 1
ATOM 647 C CA . GLY A 1 83 ? 11.800 3.298 -21.844 1.00 90.25 83 GLY A CA 1
ATOM 648 C C . GLY A 1 83 ? 10.316 3.401 -21.517 1.00 90.25 83 GLY A C 1
ATOM 649 O O . GLY A 1 83 ? 9.865 4.219 -20.713 1.00 90.25 83 GLY A O 1
ATOM 650 N N . SER A 1 84 ? 9.545 2.552 -22.191 1.00 92.88 84 SER A N 1
ATOM 651 C CA . SER A 1 84 ? 8.132 2.336 -21.915 1.00 92.88 84 SER A CA 1
ATOM 652 C C . SER A 1 84 ? 7.754 0.874 -22.139 1.00 92.88 84 SER A C 1
ATOM 654 O O . SER A 1 84 ? 8.452 0.125 -22.831 1.00 92.88 84 SER A O 1
ATOM 656 N N . GLY A 1 85 ? 6.656 0.428 -21.535 1.00 93.06 85 GLY A N 1
ATOM 657 C CA . GLY A 1 85 ? 6.177 -0.936 -21.728 1.00 93.06 85 GLY A CA 1
ATOM 658 C C . GLY A 1 85 ? 5.009 -1.312 -20.832 1.00 93.06 85 GLY A C 1
ATOM 659 O O . GLY A 1 85 ? 4.482 -0.489 -20.085 1.00 93.06 85 GLY A O 1
ATOM 660 N N . ILE A 1 86 ? 4.598 -2.571 -20.941 1.00 94.38 86 ILE A N 1
ATOM 661 C CA . ILE A 1 86 ? 3.498 -3.153 -20.173 1.00 94.38 86 ILE A CA 1
ATOM 662 C C . ILE A 1 86 ? 3.985 -4.450 -19.528 1.00 94.38 86 ILE A C 1
ATOM 664 O O . ILE A 1 86 ? 4.524 -5.320 -20.215 1.00 94.38 86 ILE A O 1
ATOM 668 N N . MET A 1 87 ? 3.770 -4.588 -18.223 1.00 96.06 87 MET A N 1
ATOM 669 C CA . MET A 1 87 ? 3.906 -5.842 -17.488 1.00 96.06 87 MET A CA 1
ATOM 670 C C . MET A 1 87 ? 2.533 -6.487 -17.292 1.00 96.06 87 MET A C 1
ATOM 672 O O . MET A 1 87 ? 1.581 -5.833 -16.867 1.00 96.06 87 MET A O 1
ATOM 676 N N . TYR A 1 88 ? 2.449 -7.785 -17.560 1.00 96.38 88 TYR A N 1
ATOM 677 C CA . TYR A 1 88 ? 1.316 -8.636 -17.220 1.00 96.38 88 TYR A CA 1
ATOM 678 C C . TYR A 1 88 ? 1.737 -9.544 -16.072 1.00 96.38 88 TYR A C 1
ATOM 680 O O . TYR A 1 88 ? 2.563 -10.439 -16.251 1.00 96.38 88 TYR A O 1
ATOM 688 N N . VAL A 1 89 ? 1.176 -9.304 -14.895 1.00 96.88 89 VAL A N 1
ATOM 689 C CA . VAL A 1 89 ? 1.496 -10.027 -13.668 1.00 96.88 89 VAL A CA 1
ATOM 690 C C . VAL A 1 89 ? 0.383 -11.020 -13.376 1.00 96.88 89 VAL A C 1
ATOM 692 O O . VAL A 1 89 ? -0.781 -10.642 -13.250 1.00 96.88 89 VAL A O 1
ATOM 695 N N . THR A 1 90 ? 0.731 -12.295 -13.243 1.00 96.44 90 THR A N 1
ATOM 696 C CA . THR A 1 90 ? -0.220 -13.328 -12.821 1.00 96.44 90 THR A CA 1
ATOM 697 C C . THR A 1 90 ? -0.176 -13.481 -11.306 1.00 96.44 90 THR A C 1
ATOM 699 O O . THR A 1 90 ? 0.873 -13.814 -10.759 1.00 96.44 90 THR A O 1
ATOM 702 N N . ILE A 1 91 ? -1.317 -13.298 -10.639 1.00 95.31 91 ILE A N 1
ATOM 703 C CA . ILE A 1 91 ? -1.467 -13.511 -9.196 1.00 95.31 91 ILE A CA 1
ATOM 704 C C . ILE A 1 91 ? -2.128 -14.861 -8.963 1.00 95.31 91 ILE A C 1
ATOM 706 O O . ILE A 1 91 ? -3.210 -15.124 -9.485 1.00 95.31 91 ILE A O 1
ATOM 710 N N . ASN A 1 92 ? -1.467 -15.735 -8.206 1.00 94.31 92 ASN A N 1
ATOM 711 C CA . ASN A 1 92 ? -1.928 -17.091 -7.912 1.00 94.31 92 ASN A CA 1
ATOM 712 C C . ASN A 1 92 ? -1.349 -17.597 -6.578 1.00 94.31 92 ASN A C 1
ATOM 714 O O . ASN A 1 92 ? -0.675 -16.862 -5.872 1.00 94.31 92 ASN A O 1
ATOM 718 N N . ASN A 1 93 ? -1.578 -18.863 -6.226 1.00 92.81 93 ASN A N 1
ATOM 719 C CA . ASN A 1 93 ? -1.096 -19.422 -4.954 1.00 92.81 93 ASN A CA 1
ATOM 720 C C . ASN A 1 93 ? 0.439 -19.497 -4.826 1.00 92.81 93 ASN A C 1
ATOM 722 O O . ASN A 1 93 ? 0.940 -19.607 -3.714 1.00 92.81 93 ASN A O 1
ATOM 726 N N . SER A 1 94 ? 1.176 -19.517 -5.939 1.00 94.38 94 SER A N 1
ATOM 727 C CA . SER A 1 94 ? 2.646 -19.512 -5.947 1.00 94.38 94 SER A CA 1
ATOM 728 C C . SER A 1 94 ? 3.220 -18.098 -5.943 1.00 94.38 94 SER A C 1
ATOM 730 O O . SER A 1 94 ? 4.332 -17.909 -5.468 1.00 94.38 94 SER A O 1
ATOM 732 N N . TYR A 1 95 ? 2.455 -17.132 -6.452 1.00 94.56 95 TYR A N 1
ATOM 733 C CA . TYR A 1 95 ? 2.798 -15.714 -6.488 1.00 94.56 95 TYR A CA 1
ATOM 734 C C . TYR A 1 95 ? 1.606 -14.904 -5.964 1.00 94.56 95 TYR A C 1
ATOM 736 O O . TYR A 1 95 ? 0.863 -14.311 -6.758 1.00 94.56 95 TYR A O 1
ATOM 744 N N . PRO A 1 96 ? 1.338 -14.955 -4.645 1.00 93.56 96 PRO A N 1
ATOM 745 C CA . PRO A 1 96 ? 0.207 -14.250 -4.062 1.00 93.56 96 PRO A CA 1
ATOM 746 C C . PRO A 1 96 ? 0.427 -12.738 -4.134 1.00 93.56 96 PRO A C 1
ATOM 748 O O . PRO A 1 96 ? 1.559 -12.259 -4.174 1.00 93.56 96 PRO A O 1
ATOM 751 N N . LEU A 1 97 ? -0.657 -11.969 -4.126 1.00 93.44 97 LEU A N 1
ATOM 752 C CA . LEU A 1 97 ? -0.581 -10.537 -3.859 1.00 93.44 97 LEU A CA 1
ATOM 753 C C . LEU A 1 97 ? -0.659 -10.351 -2.333 1.00 93.44 97 LEU A C 1
ATOM 755 O O . LEU A 1 97 ? -1.575 -10.912 -1.721 1.00 93.44 97 LEU A O 1
ATOM 759 N N . PRO A 1 98 ? 0.251 -9.591 -1.693 1.00 92.12 98 PRO A N 1
ATOM 760 C CA . PRO A 1 98 ? 0.208 -9.400 -0.247 1.00 92.12 98 PRO A CA 1
ATOM 761 C C . PRO A 1 98 ? -1.163 -8.916 0.240 1.00 92.12 98 PRO A C 1
ATOM 763 O O . PRO A 1 98 ? -1.738 -7.984 -0.322 1.00 92.12 98 PRO A O 1
ATOM 766 N N . PHE A 1 99 ? -1.683 -9.560 1.292 1.00 90.31 99 PHE A N 1
ATOM 767 C CA . PHE A 1 99 ? -2.996 -9.271 1.888 1.00 90.31 99 PHE A CA 1
ATOM 768 C C . PHE A 1 99 ? -4.177 -9.374 0.910 1.00 90.31 99 PHE A C 1
ATOM 770 O O . PHE A 1 99 ? -5.193 -8.699 1.073 1.00 90.31 99 PHE A O 1
ATOM 777 N N . ASN A 1 100 ? -4.066 -10.226 -0.111 1.00 87.75 100 ASN A N 1
ATOM 778 C CA . ASN A 1 100 ? -5.166 -10.557 -1.004 1.00 87.75 100 ASN A CA 1
ATOM 779 C C . ASN A 1 100 ? -5.232 -12.072 -1.227 1.00 87.75 100 ASN A C 1
ATOM 781 O O . ASN A 1 100 ? -4.233 -12.707 -1.551 1.00 87.75 100 ASN A O 1
ATOM 785 N N . SER A 1 101 ? -6.414 -12.658 -1.050 1.00 84.31 101 SER A N 1
ATOM 786 C CA . SER A 1 101 ? -6.650 -14.091 -1.265 1.00 84.31 101 SER A CA 1
ATOM 787 C C . SER A 1 101 ? -7.129 -14.420 -2.683 1.00 84.31 101 SER A C 1
ATOM 789 O O . SER A 1 101 ? -7.221 -15.597 -3.039 1.00 84.31 101 SER A O 1
ATOM 791 N N . ASN A 1 102 ? -7.442 -13.409 -3.499 1.00 86.25 102 ASN A N 1
ATOM 792 C CA . ASN A 1 102 ? -7.960 -13.608 -4.844 1.00 86.25 102 ASN A CA 1
ATOM 793 C C . ASN A 1 102 ? -6.838 -13.883 -5.851 1.00 86.25 102 ASN A C 1
ATOM 795 O O . ASN A 1 102 ? -5.753 -13.307 -5.800 1.00 86.25 102 ASN A O 1
ATOM 799 N N . ILE A 1 103 ? -7.149 -14.761 -6.802 1.00 87.31 103 ILE A N 1
ATOM 800 C CA . ILE A 1 103 ? -6.317 -15.089 -7.960 1.00 87.31 103 ILE A CA 1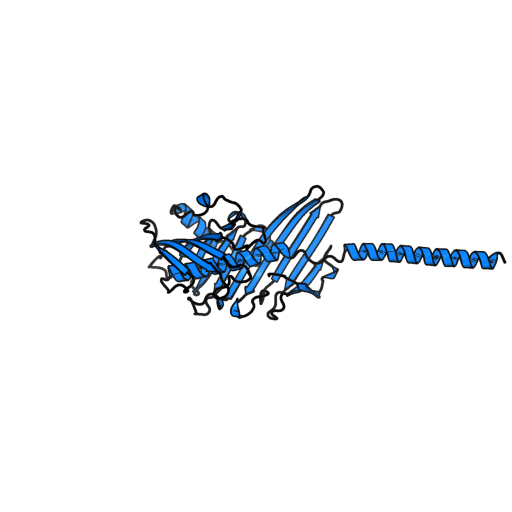
ATOM 801 C C . ILE A 1 103 ? -6.805 -14.231 -9.122 1.00 87.31 103 ILE A C 1
ATOM 803 O O . ILE A 1 103 ? -8.009 -14.147 -9.355 1.00 87.31 103 ILE A O 1
ATOM 807 N N . GLY A 1 104 ? -5.885 -13.645 -9.877 1.00 90.69 104 GLY A N 1
ATOM 808 C CA . GLY A 1 104 ? -6.235 -12.783 -10.998 1.00 90.69 104 GLY A CA 1
ATOM 809 C C . GLY A 1 104 ? -5.004 -12.272 -11.726 1.00 90.69 104 GLY A C 1
ATOM 810 O O . GLY A 1 104 ? -3.961 -12.932 -11.753 1.00 90.69 104 GLY A O 1
ATOM 811 N N . GLN A 1 105 ? -5.127 -11.100 -12.338 1.00 91.75 105 GLN A N 1
ATOM 812 C CA . GLN A 1 105 ? -4.030 -10.474 -13.069 1.00 91.75 105 GLN A CA 1
ATOM 813 C C . GLN A 1 105 ? -3.909 -8.994 -12.721 1.00 91.75 105 GLN A C 1
ATOM 815 O O . GLN A 1 105 ? -4.902 -8.321 -12.436 1.00 91.75 105 GLN A O 1
ATOM 820 N N . ILE A 1 106 ? -2.675 -8.498 -12.770 1.00 93.88 106 ILE A N 1
ATOM 821 C CA . ILE A 1 106 ? -2.368 -7.072 -12.700 1.00 93.88 106 ILE A CA 1
ATOM 822 C C . ILE A 1 106 ? -1.717 -6.677 -14.020 1.00 93.88 106 ILE A C 1
ATOM 824 O O . ILE A 1 106 ? -0.775 -7.328 -14.471 1.00 93.88 106 ILE A O 1
ATOM 828 N N . ILE A 1 107 ? -2.212 -5.614 -14.643 1.00 93.44 107 ILE A N 1
ATOM 829 C CA . ILE A 1 107 ? -1.581 -5.005 -15.813 1.00 93.44 107 ILE A CA 1
ATOM 830 C C . ILE A 1 107 ? -0.923 -3.714 -15.345 1.00 93.44 107 ILE A C 1
ATOM 832 O O . ILE A 1 107 ? -1.609 -2.824 -14.844 1.00 93.44 107 ILE A O 1
ATOM 836 N N . ILE A 1 108 ? 0.394 -3.613 -15.502 1.00 94.94 108 ILE A N 1
ATOM 837 C CA . ILE A 1 108 ? 1.163 -2.432 -15.110 1.00 94.94 108 ILE A CA 1
ATOM 838 C C . ILE A 1 108 ? 1.717 -1.782 -16.373 1.00 94.94 108 ILE A C 1
ATOM 840 O O . ILE A 1 108 ? 2.538 -2.368 -17.074 1.00 94.94 108 ILE A O 1
ATOM 844 N N . ALA A 1 109 ? 1.261 -0.575 -16.673 1.00 93.38 109 ALA A N 1
ATOM 845 C CA . ALA A 1 109 ? 1.841 0.267 -17.710 1.00 93.38 109 ALA A CA 1
ATOM 846 C C . ALA A 1 109 ? 2.967 1.101 -17.102 1.00 93.38 109 ALA A C 1
ATOM 848 O O . ALA A 1 109 ? 2.782 1.682 -16.037 1.00 93.38 109 ALA A O 1
ATOM 849 N N . CYS A 1 110 ? 4.113 1.174 -17.775 1.00 93.38 110 CYS A N 1
ATOM 850 C CA . CYS A 1 110 ? 5.298 1.850 -17.264 1.00 93.38 110 CYS A CA 1
ATOM 851 C C . CYS A 1 110 ? 5.839 2.862 -18.273 1.00 93.38 110 CYS A C 1
ATOM 853 O O . CYS A 1 110 ? 6.020 2.544 -19.452 1.00 93.38 110 CYS A O 1
ATOM 855 N N . LEU A 1 111 ? 6.169 4.050 -17.772 1.00 92.81 111 LEU A N 1
ATOM 856 C CA . LEU A 1 111 ? 7.013 5.049 -18.419 1.00 92.81 111 LEU A CA 1
ATOM 857 C C . LEU A 1 111 ? 8.147 5.366 -17.451 1.00 92.81 111 LEU A C 1
ATOM 859 O O . LEU A 1 111 ? 7.875 5.697 -16.298 1.00 92.81 111 LEU A O 1
ATOM 863 N N . TRP A 1 112 ? 9.400 5.258 -17.876 1.00 93.06 112 TRP A N 1
ATOM 864 C CA . TRP A 1 112 ? 10.523 5.521 -16.979 1.00 93.06 112 TRP A CA 1
ATOM 865 C C . TRP A 1 112 ? 11.660 6.233 -17.678 1.00 93.06 112 TRP A C 1
ATOM 867 O O . TRP A 1 112 ? 11.901 6.063 -18.878 1.00 93.06 112 TRP A O 1
ATOM 877 N N . ASP A 1 113 ? 12.377 7.020 -16.887 1.00 86.38 113 ASP A N 1
ATOM 878 C CA . ASP A 1 113 ? 13.578 7.687 -17.334 1.00 86.38 113 ASP A CA 1
ATOM 879 C C . ASP A 1 113 ? 14.765 7.254 -16.477 1.00 86.38 113 ASP A C 1
ATOM 881 O O . ASP A 1 113 ? 14.753 7.346 -15.248 1.00 86.38 113 ASP A O 1
ATOM 885 N N . VAL A 1 114 ? 15.795 6.749 -17.148 1.00 77.94 114 VAL A N 1
ATOM 886 C CA . VAL A 1 114 ? 17.065 6.384 -16.540 1.00 77.94 114 VAL A CA 1
ATOM 887 C C . VAL A 1 114 ? 17.990 7.562 -16.771 1.00 77.94 114 VAL A C 1
ATOM 889 O O . VAL A 1 114 ? 18.655 7.669 -17.806 1.00 77.94 114 VAL A O 1
ATOM 892 N N . ASN A 1 115 ? 18.043 8.466 -15.797 1.00 69.62 115 ASN A N 1
ATOM 893 C CA . ASN A 1 115 ? 19.024 9.534 -15.838 1.00 69.62 115 ASN A CA 1
ATOM 894 C C . ASN A 1 115 ? 20.409 8.928 -15.596 1.00 69.62 115 ASN A C 1
ATOM 896 O O . ASN A 1 115 ? 20.823 8.788 -14.461 1.00 69.62 115 ASN A O 1
ATOM 900 N N . ARG A 1 116 ? 21.142 8.558 -16.651 1.00 54.97 116 ARG A N 1
ATOM 901 C CA . ARG A 1 116 ? 22.424 7.828 -16.539 1.00 54.97 116 ARG A CA 1
ATOM 902 C C . ARG A 1 116 ? 23.489 8.506 -15.663 1.00 54.97 116 ARG A C 1
ATOM 904 O O . ARG A 1 116 ? 24.450 7.840 -15.286 1.00 54.97 116 ARG A O 1
ATOM 911 N N . ASP A 1 117 ? 23.330 9.794 -15.358 1.00 58.38 117 ASP A N 1
ATOM 912 C CA . ASP A 1 117 ? 24.255 10.568 -14.527 1.00 58.38 117 ASP A CA 1
ATOM 913 C C . ASP A 1 117 ? 23.909 10.538 -13.027 1.00 58.38 117 ASP A C 1
ATOM 915 O O . ASP A 1 117 ? 24.743 10.909 -12.199 1.00 58.38 117 ASP A O 1
ATOM 919 N N . LYS A 1 118 ? 22.705 10.085 -12.658 1.00 58.16 118 LYS A N 1
ATOM 920 C CA . LYS A 1 118 ? 22.277 9.866 -11.274 1.00 58.16 118 LYS A CA 1
ATOM 921 C C . LYS A 1 118 ? 21.834 8.416 -11.143 1.00 58.16 118 LYS A C 1
ATOM 923 O O . LYS A 1 118 ? 21.098 7.917 -11.976 1.00 58.16 118 LYS A O 1
ATOM 928 N N . SER A 1 119 ? 22.261 7.708 -10.113 1.00 63.56 119 SER A N 1
ATOM 929 C CA . SER A 1 119 ? 21.818 6.333 -9.836 1.00 63.56 119 SER A CA 1
ATOM 930 C C . SER A 1 119 ? 20.338 6.245 -9.408 1.00 63.56 119 SER A C 1
ATOM 932 O O . SER A 1 119 ? 19.982 5.373 -8.626 1.00 63.56 119 SER A O 1
ATOM 934 N N . ASP A 1 120 ? 19.492 7.148 -9.904 1.00 77.88 120 ASP A N 1
ATOM 935 C CA . ASP A 1 120 ? 18.109 7.344 -9.502 1.00 77.88 120 ASP A CA 1
ATOM 936 C C . ASP A 1 120 ? 17.228 6.716 -10.589 1.00 77.88 120 ASP A C 1
ATOM 938 O O . ASP A 1 120 ? 17.012 7.289 -11.663 1.00 77.88 120 ASP A O 1
ATOM 942 N N . TYR A 1 121 ? 16.741 5.504 -10.335 1.00 89.00 121 TYR A N 1
ATOM 943 C CA . TYR A 1 121 ? 15.774 4.849 -11.208 1.00 89.00 121 TYR 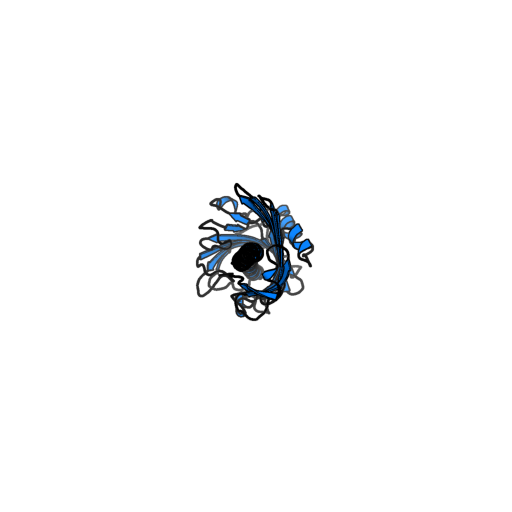A CA 1
ATOM 944 C C . TYR A 1 121 ? 14.388 5.401 -10.903 1.00 89.00 121 TYR A C 1
ATOM 946 O O . TYR A 1 121 ? 13.902 5.294 -9.776 1.00 89.00 121 TYR A O 1
ATOM 954 N N . SER A 1 122 ? 13.757 6.025 -11.896 1.00 92.31 122 SER A N 1
ATOM 955 C CA . SER A 1 122 ? 12.503 6.739 -11.679 1.00 92.31 122 SER A CA 1
ATOM 956 C C . SER A 1 122 ? 11.526 6.580 -12.835 1.00 92.31 122 SER A C 1
ATOM 958 O O . SER A 1 122 ? 11.921 6.476 -13.997 1.00 92.31 122 SER A O 1
ATOM 960 N N . GLY A 1 123 ? 10.237 6.561 -12.520 1.00 93.62 123 GLY A N 1
ATOM 961 C CA . GLY A 1 123 ? 9.191 6.394 -13.515 1.00 93.62 123 GLY A CA 1
ATOM 962 C C . GLY A 1 123 ? 7.800 6.625 -12.959 1.00 93.62 123 GLY A C 1
ATOM 963 O O . GLY A 1 123 ? 7.592 6.736 -11.756 1.00 93.62 123 GLY A O 1
ATOM 964 N N . VAL A 1 124 ? 6.831 6.670 -13.861 1.00 93.62 124 VAL A N 1
ATOM 965 C CA . VAL A 1 124 ? 5.409 6.717 -13.537 1.00 93.62 124 VAL A CA 1
ATOM 966 C C . VAL A 1 124 ? 4.780 5.440 -14.064 1.00 93.62 124 VAL A C 1
ATOM 968 O O . VAL A 1 124 ? 4.976 5.068 -15.226 1.00 93.62 124 VAL A O 1
ATOM 971 N N . ILE A 1 125 ? 4.027 4.764 -13.201 1.00 95.06 125 ILE A N 1
ATOM 972 C CA . ILE A 1 125 ? 3.271 3.573 -13.568 1.00 95.06 125 ILE A CA 1
ATOM 973 C C . ILE A 1 125 ? 1.768 3.799 -13.433 1.00 95.06 125 ILE A C 1
ATOM 975 O O . ILE A 1 125 ? 1.303 4.637 -12.665 1.00 95.06 125 ILE A O 1
ATOM 979 N N . THR A 1 126 ? 1.009 3.001 -14.168 1.00 92.81 126 THR A N 1
ATOM 980 C CA . THR A 1 126 ? -0.434 2.820 -14.014 1.00 92.81 126 THR A CA 1
ATOM 981 C C . THR A 1 126 ? -0.661 1.352 -13.694 1.00 92.81 126 THR A C 1
ATOM 983 O O . THR A 1 126 ? -0.110 0.501 -14.390 1.00 92.81 126 THR A O 1
ATOM 986 N N . ALA A 1 127 ? -1.488 1.037 -12.699 1.00 92.25 127 ALA A N 1
ATOM 987 C CA . ALA A 1 127 ? -1.811 -0.345 -12.346 1.00 92.25 127 ALA A CA 1
ATOM 988 C C . ALA A 1 127 ? -3.300 -0.634 -12.544 1.00 92.25 127 ALA A C 1
ATOM 990 O O . ALA A 1 127 ? -4.160 0.145 -12.142 1.00 92.25 127 ALA A O 1
ATOM 991 N N . ILE A 1 128 ? -3.606 -1.773 -13.149 1.00 90.38 128 ILE A N 1
ATOM 992 C CA . ILE A 1 128 ? -4.961 -2.263 -13.380 1.00 90.38 128 ILE A CA 1
ATOM 993 C C . ILE A 1 128 ? -5.104 -3.628 -12.734 1.00 90.38 128 ILE A C 1
ATOM 995 O O . ILE A 1 128 ? -4.314 -4.524 -13.016 1.00 90.38 128 ILE A O 1
ATOM 999 N N . PHE A 1 129 ? -6.149 -3.797 -11.934 1.00 88.44 129 PHE A N 1
ATOM 1000 C CA . PHE A 1 129 ? -6.447 -5.026 -11.216 1.00 88.44 129 PHE A CA 1
ATOM 1001 C C . PHE A 1 129 ? -7.661 -5.697 -11.862 1.00 88.44 129 PHE A C 1
ATOM 1003 O O . PHE A 1 129 ? -8.784 -5.192 -11.792 1.00 88.44 129 PHE A O 1
ATOM 1010 N N . THR A 1 130 ? -7.431 -6.833 -12.522 1.00 83.19 130 THR A N 1
ATOM 1011 C CA . THR A 1 130 ? -8.483 -7.654 -13.138 1.00 83.19 130 THR A CA 1
ATOM 1012 C C . THR A 1 130 ? -8.693 -8.913 -12.318 1.00 83.19 130 THR A C 1
ATOM 1014 O O . THR A 1 130 ? -7.731 -9.630 -12.039 1.00 83.19 130 THR A O 1
ATOM 1017 N N . ASP A 1 131 ? -9.941 -9.182 -11.937 1.00 77.06 131 ASP A N 1
ATOM 1018 C CA . ASP A 1 131 ? -10.325 -10.320 -11.088 1.00 77.06 131 ASP A CA 1
ATOM 1019 C C . ASP A 1 131 ? -9.644 -10.339 -9.701 1.00 77.06 131 ASP A C 1
ATOM 1021 O O . ASP A 1 131 ? -9.719 -11.326 -8.973 1.00 77.06 131 ASP A O 1
ATOM 1025 N N . ILE A 1 132 ? -9.021 -9.224 -9.304 1.00 77.44 132 ILE A N 1
ATOM 1026 C CA . ILE A 1 132 ? -8.443 -9.012 -7.977 1.00 77.44 132 ILE A CA 1
ATOM 1027 C C . ILE A 1 132 ? -9.220 -7.895 -7.301 1.00 77.44 132 ILE A C 1
ATOM 1029 O O . ILE A 1 132 ? -9.189 -6.742 -7.730 1.00 77.44 132 ILE A O 1
ATOM 1033 N N . ASP A 1 133 ? -9.884 -8.241 -6.207 1.00 74.62 133 ASP A N 1
ATOM 1034 C CA . ASP A 1 133 ? -10.604 -7.272 -5.399 1.00 74.62 133 ASP A CA 1
ATOM 1035 C C . ASP A 1 133 ? -9.694 -6.694 -4.302 1.00 74.62 133 ASP A C 1
ATOM 1037 O O . ASP A 1 133 ? -9.434 -7.340 -3.280 1.00 74.62 133 ASP A O 1
ATOM 1041 N N . ILE A 1 134 ? -9.157 -5.492 -4.538 1.00 76.38 134 ILE A N 1
ATOM 1042 C CA . ILE A 1 134 ? -8.312 -4.758 -3.577 1.00 76.38 134 ILE A CA 1
ATOM 1043 C C . ILE A 1 134 ? -9.104 -3.787 -2.682 1.00 76.38 134 ILE A C 1
ATOM 1045 O O . ILE A 1 134 ? -8.553 -3.311 -1.691 1.00 76.38 134 ILE A O 1
ATOM 1049 N N . LEU A 1 135 ? -10.385 -3.536 -2.989 1.00 77.44 135 LEU A N 1
ATOM 1050 C CA . LEU A 1 135 ? -11.288 -2.638 -2.243 1.00 77.44 135 LEU A CA 1
ATOM 1051 C C . LEU A 1 135 ? -12.501 -3.355 -1.622 1.00 77.44 135 LEU A C 1
ATOM 1053 O O . LEU A 1 135 ? -13.408 -2.701 -1.121 1.00 77.44 135 LEU A O 1
ATOM 1057 N N . GLU A 1 136 ? -12.548 -4.684 -1.697 1.00 69.38 136 GLU A N 1
ATOM 1058 C CA . GLU A 1 136 ? -13.684 -5.523 -1.270 1.00 69.38 136 GLU A CA 1
ATOM 1059 C C . GLU A 1 136 ? -15.021 -5.161 -1.940 1.0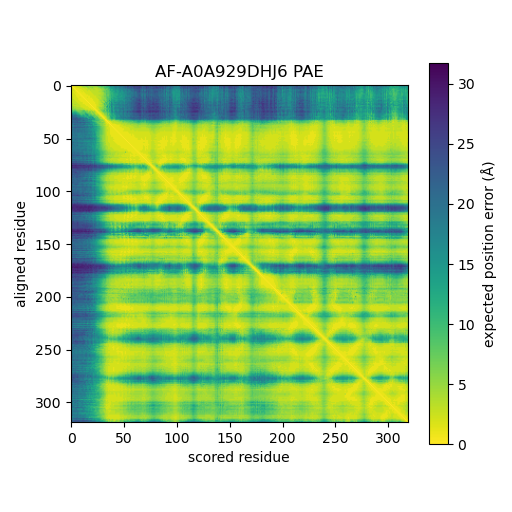0 69.38 136 GLU A C 1
ATOM 1061 O O . GLU A 1 136 ? -16.116 -5.397 -1.413 1.00 69.38 136 GLU A O 1
ATOM 1066 N N . ALA A 1 137 ? -14.928 -4.575 -3.134 1.00 53.47 137 ALA A N 1
ATOM 1067 C CA . ALA A 1 137 ? -16.049 -4.165 -3.951 1.00 53.47 137 ALA A CA 1
ATOM 1068 C C . ALA A 1 137 ? -16.475 -5.319 -4.868 1.00 53.47 137 ALA A C 1
ATOM 1070 O O . ALA A 1 137 ? -15.685 -5.885 -5.622 1.00 53.47 137 ALA A O 1
ATOM 1071 N N . LYS A 1 138 ? -17.771 -5.656 -4.857 1.00 52.97 138 LYS A N 1
ATOM 1072 C CA . LYS A 1 138 ? -18.328 -6.723 -5.704 1.00 52.97 138 LYS A CA 1
ATOM 1073 C C . LYS A 1 138 ? -18.115 -6.426 -7.197 1.00 52.97 138 LYS A C 1
ATOM 1075 O O . LYS A 1 138 ? -18.927 -5.732 -7.795 1.00 52.97 138 LYS A O 1
ATOM 1080 N N . TYR A 1 139 ? -17.103 -7.066 -7.786 1.00 52.16 139 TYR A N 1
ATOM 1081 C CA . TYR A 1 139 ? -16.840 -7.168 -9.228 1.00 52.16 139 TYR A CA 1
ATOM 1082 C C . TYR A 1 139 ? -16.813 -5.833 -9.975 1.00 52.16 139 TYR A C 1
ATOM 1084 O O . TYR A 1 139 ? -17.566 -5.630 -10.930 1.00 52.16 139 TYR A O 1
ATOM 1092 N N . GLU A 1 140 ? -15.903 -4.947 -9.584 1.00 60.09 140 GLU A N 1
ATOM 1093 C CA . GLU A 1 140 ? -15.584 -3.767 -10.381 1.00 60.09 140 GLU A CA 1
ATOM 1094 C C . GLU A 1 140 ? -14.095 -3.754 -10.718 1.00 60.09 140 GLU A C 1
ATOM 1096 O O . GLU A 1 140 ? -13.244 -4.103 -9.906 1.00 60.09 140 GLU A O 1
ATOM 1101 N N . PHE A 1 141 ? -13.793 -3.401 -11.966 1.00 61.56 141 PHE A N 1
ATOM 1102 C CA . PHE A 1 141 ? -12.434 -3.141 -12.411 1.00 61.56 141 PHE A CA 1
ATOM 1103 C C . PHE A 1 141 ? -11.879 -1.970 -11.606 1.00 61.56 141 PHE A C 1
ATOM 1105 O O . PHE A 1 141 ? -12.527 -0.921 -11.536 1.00 61.56 141 PHE A O 1
ATOM 1112 N N . ILE A 1 142 ? -10.694 -2.152 -11.028 1.00 76.12 142 ILE A N 1
ATOM 1113 C CA . ILE A 1 142 ? -10.010 -1.111 -10.266 1.00 76.12 142 ILE A CA 1
ATOM 1114 C C . ILE A 1 142 ? -8.746 -0.738 -11.033 1.00 76.12 142 ILE A C 1
ATOM 1116 O O . ILE A 1 142 ? -7.897 -1.587 -11.308 1.00 76.12 142 ILE A O 1
ATOM 1120 N N . GLY A 1 143 ? -8.633 0.534 -11.401 1.00 77.19 143 GLY A N 1
ATOM 1121 C CA . GLY A 1 143 ? -7.432 1.104 -12.002 1.00 77.19 143 GLY A CA 1
ATOM 1122 C C . GLY A 1 143 ? -6.863 2.201 -11.116 1.00 77.19 143 GLY A C 1
ATOM 1123 O O . GLY A 1 143 ? -7.616 2.993 -10.561 1.00 77.19 143 GLY A O 1
ATOM 1124 N N . ILE A 1 144 ? -5.543 2.264 -11.004 1.00 82.12 144 ILE A N 1
ATOM 1125 C CA . ILE A 1 144 ? -4.820 3.353 -10.351 1.00 82.12 144 ILE A CA 1
ATOM 1126 C C . ILE A 1 144 ? -4.028 4.074 -11.436 1.00 82.12 144 ILE A C 1
ATOM 1128 O O . ILE A 1 144 ? -3.134 3.491 -12.052 1.00 82.12 144 ILE A O 1
ATOM 1132 N N . HIS A 1 145 ? -4.422 5.315 -11.714 1.00 82.75 145 HIS A N 1
ATOM 1133 C CA . HIS A 1 145 ? -4.067 6.018 -12.945 1.00 82.75 145 HIS A CA 1
ATOM 1134 C C . HIS A 1 145 ? -2.600 6.453 -13.003 1.00 82.75 145 HIS A C 1
ATOM 1136 O O . HIS A 1 145 ? -1.941 6.176 -14.003 1.00 82.75 145 HIS A O 1
ATOM 1142 N N . THR A 1 146 ? -2.067 7.089 -11.958 1.00 87.50 146 THR A N 1
ATOM 1143 C CA . THR A 1 146 ? -0.652 7.488 -11.901 1.00 87.50 146 THR A CA 1
ATOM 1144 C C . THR A 1 146 ? -0.049 7.196 -10.534 1.00 87.50 146 THR A C 1
ATOM 1146 O O . THR A 1 146 ? -0.540 7.635 -9.498 1.00 87.50 146 THR A O 1
ATOM 1149 N N . ILE A 1 147 ? 1.036 6.432 -10.551 1.00 94.00 147 ILE A N 1
ATOM 1150 C CA . ILE A 1 147 ? 1.821 6.025 -9.392 1.00 94.00 147 ILE A CA 1
ATOM 1151 C C . ILE A 1 147 ? 3.275 6.396 -9.717 1.00 94.00 147 ILE A C 1
ATOM 1153 O O . ILE A 1 147 ? 3.933 5.681 -10.479 1.00 94.00 147 ILE A O 1
ATOM 1157 N N . PRO A 1 148 ? 3.789 7.531 -9.222 1.00 94.38 148 PRO A N 1
ATOM 1158 C CA . PRO A 1 148 ? 5.195 7.866 -9.388 1.00 94.38 148 PRO A CA 1
ATOM 1159 C C . PRO A 1 148 ? 6.056 6.953 -8.503 1.00 94.38 148 PRO A C 1
ATOM 1161 O O . PRO A 1 148 ? 5.678 6.608 -7.380 1.00 94.38 148 PRO A O 1
ATOM 1164 N N . VAL A 1 149 ? 7.213 6.551 -9.013 1.00 95.94 149 VAL A N 1
ATOM 1165 C CA . VAL A 1 149 ? 8.161 5.632 -8.376 1.00 95.94 149 VAL A CA 1
ATOM 1166 C C . VAL A 1 149 ? 9.559 6.224 -8.516 1.00 95.94 149 VAL A C 1
ATOM 1168 O O . VAL A 1 149 ? 9.966 6.587 -9.620 1.00 95.94 149 VAL A O 1
ATOM 1171 N N . ILE A 1 150 ? 10.301 6.313 -7.414 1.00 94.88 150 ILE A N 1
ATOM 1172 C CA . ILE A 1 150 ? 11.702 6.749 -7.411 1.00 94.88 150 ILE A CA 1
ATOM 1173 C C . ILE A 1 150 ? 12.534 5.875 -6.475 1.00 94.88 150 ILE A C 1
ATOM 1175 O O . ILE A 1 150 ? 12.094 5.552 -5.374 1.00 94.88 150 ILE A O 1
ATOM 1179 N N . GLU A 1 151 ? 13.740 5.513 -6.895 1.00 93.06 151 GLU A N 1
ATOM 1180 C CA . GLU A 1 151 ? 14.777 4.994 -6.002 1.00 93.06 151 GLU A CA 1
ATOM 1181 C C . GLU A 1 151 ? 15.503 6.163 -5.330 1.00 93.06 151 GLU A C 1
ATOM 1183 O O . GLU A 1 151 ? 15.988 7.079 -5.996 1.00 93.06 151 GLU A O 1
ATOM 1188 N N . MET A 1 152 ? 15.531 6.157 -4.001 1.00 91.25 152 MET A N 1
ATOM 1189 C CA . MET A 1 152 ? 16.213 7.156 -3.185 1.00 91.25 152 MET A CA 1
ATOM 1190 C C . MET A 1 152 ? 17.711 6.841 -3.071 1.00 91.25 152 MET A C 1
ATOM 1192 O O . MET A 1 152 ? 18.154 5.725 -3.331 1.00 91.25 152 MET A O 1
ATOM 1196 N N . GLU A 1 153 ? 18.505 7.813 -2.611 1.00 88.06 153 GLU A N 1
ATOM 1197 C CA . GLU A 1 153 ? 19.966 7.665 -2.462 1.00 88.06 153 GLU A CA 1
ATOM 1198 C C . GLU A 1 153 ? 20.388 6.510 -1.529 1.00 88.06 153 GLU A C 1
ATOM 1200 O O . GLU A 1 153 ? 21.505 6.005 -1.632 1.00 88.06 153 GLU A O 1
ATOM 1205 N N . ASP A 1 154 ? 19.514 6.093 -0.609 1.00 88.44 154 ASP A N 1
ATOM 1206 C CA . ASP A 1 154 ? 19.740 4.976 0.313 1.00 88.44 154 ASP A CA 1
ATOM 1207 C C . ASP A 1 154 ? 19.346 3.603 -0.269 1.00 88.44 154 ASP A C 1
ATOM 1209 O O . ASP A 1 154 ? 19.484 2.590 0.419 1.00 88.44 154 ASP A O 1
ATOM 1213 N N . GLY A 1 155 ? 18.891 3.563 -1.527 1.00 89.00 155 GLY A N 1
ATOM 1214 C CA . GLY A 1 155 ? 18.447 2.362 -2.236 1.00 89.00 155 GLY A CA 1
ATOM 1215 C C . GLY A 1 155 ? 17.003 1.949 -1.943 1.00 89.00 155 GLY A C 1
ATOM 1216 O O . GLY A 1 155 ? 16.532 0.962 -2.504 1.00 89.00 155 GLY A O 1
ATOM 1217 N N . ASN A 1 156 ? 16.285 2.676 -1.080 1.00 94.12 156 ASN A N 1
ATOM 1218 C CA . ASN A 1 156 ? 14.866 2.425 -0.860 1.00 94.12 156 ASN A CA 1
ATOM 1219 C C . ASN A 1 156 ? 14.036 3.011 -2.004 1.00 94.12 156 ASN A C 1
ATOM 1221 O O . ASN A 1 156 ? 14.343 4.077 -2.538 1.00 94.12 156 ASN A O 1
ATOM 1225 N N . ILE A 1 157 ? 12.920 2.366 -2.326 1.00 95.56 157 ILE A N 1
ATOM 1226 C CA . ILE A 1 157 ? 11.938 2.915 -3.260 1.00 95.56 157 ILE A CA 1
ATOM 1227 C C . ILE A 1 157 ? 10.959 3.785 -2.486 1.00 95.56 157 ILE A C 1
ATOM 1229 O O . ILE A 1 157 ? 10.479 3.393 -1.422 1.00 95.56 157 ILE A O 1
ATOM 1233 N N . LEU A 1 158 ? 10.606 4.933 -3.051 1.00 96.88 158 LEU A N 1
ATOM 1234 C CA . LEU A 1 158 ? 9.473 5.733 -2.621 1.00 96.88 158 LEU A CA 1
ATOM 1235 C C . LEU A 1 158 ? 8.423 5.777 -3.730 1.00 96.88 158 LEU A C 1
ATOM 1237 O O . LEU A 1 158 ? 8.714 6.086 -4.886 1.00 96.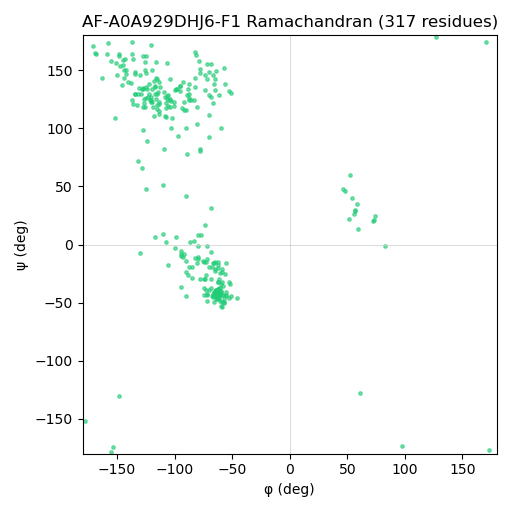88 158 LEU A O 1
ATOM 1241 N N . THR A 1 159 ? 7.180 5.504 -3.354 1.00 97.25 159 THR A N 1
ATOM 1242 C CA . THR A 1 159 ? 6.014 5.704 -4.207 1.00 97.25 159 THR A CA 1
ATOM 1243 C C . THR A 1 159 ? 4.872 6.336 -3.420 1.00 97.25 159 THR A C 1
ATOM 1245 O O . THR A 1 159 ? 4.882 6.359 -2.185 1.00 97.25 159 THR A O 1
ATOM 1248 N N . LEU A 1 160 ? 3.882 6.869 -4.130 1.00 95.50 160 LEU A N 1
ATOM 1249 C CA . LEU A 1 160 ? 2.651 7.349 -3.525 1.00 95.50 160 LEU A CA 1
ATOM 1250 C C . LEU A 1 160 ? 1.453 7.176 -4.453 1.00 95.50 160 LEU A C 1
ATOM 1252 O O . LEU A 1 160 ? 1.601 7.060 -5.666 1.00 95.50 160 LEU A O 1
ATOM 1256 N N . PHE A 1 161 ? 0.260 7.232 -3.874 1.00 93.19 161 PHE A N 1
ATOM 1257 C CA . PHE A 1 161 ? -0.987 7.426 -4.609 1.00 93.19 161 PHE A CA 1
ATOM 1258 C C . PHE A 1 161 ? -1.954 8.279 -3.783 1.00 93.19 161 PHE A C 1
ATOM 1260 O O . PHE A 1 161 ? -1.883 8.321 -2.552 1.00 93.19 161 PHE A O 1
ATOM 1267 N N . ALA A 1 162 ? -2.867 8.967 -4.458 1.00 88.81 162 ALA A N 1
ATOM 1268 C CA . ALA A 1 162 ? -3.995 9.653 -3.844 1.00 88.81 162 ALA A CA 1
ATOM 1269 C C . ALA A 1 162 ? -5.291 8.881 -4.115 1.00 88.81 162 ALA A C 1
ATOM 1271 O O . ALA A 1 162 ? -5.400 8.159 -5.102 1.00 88.81 162 ALA A O 1
ATOM 1272 N N . GLU A 1 163 ? -6.311 9.064 -3.276 1.00 83.69 163 GLU A N 1
ATOM 1273 C CA . GLU A 1 163 ? -7.616 8.413 -3.485 1.00 83.69 163 GLU A CA 1
ATOM 1274 C C . GLU A 1 163 ? -8.238 8.780 -4.843 1.00 83.69 163 GLU A C 1
ATOM 1276 O O . GLU A 1 163 ? -8.825 7.937 -5.511 1.00 83.69 163 GLU A O 1
ATOM 1281 N N . GLN A 1 164 ? -8.041 10.022 -5.296 1.00 81.06 164 GLN A N 1
ATOM 1282 C CA . GLN A 1 164 ? -8.497 10.499 -6.608 1.00 81.06 164 GLN A CA 1
ATOM 1283 C C . GLN A 1 164 ? -7.813 9.809 -7.800 1.00 81.06 164 GLN A C 1
ATOM 1285 O O . GLN A 1 164 ? -8.295 9.935 -8.924 1.00 81.06 164 GLN A O 1
ATOM 1290 N N . ASP A 1 165 ? -6.698 9.110 -7.568 1.00 82.06 165 ASP A N 1
ATOM 1291 C CA . ASP A 1 165 ? -6.005 8.341 -8.602 1.00 82.06 165 ASP A CA 1
ATOM 1292 C C . ASP A 1 165 ? -6.651 6.960 -8.792 1.00 82.06 165 ASP A C 1
ATOM 1294 O O . ASP A 1 165 ? -6.335 6.275 -9.765 1.00 82.06 165 ASP A O 1
ATOM 1298 N N . ILE A 1 166 ? -7.546 6.548 -7.883 1.00 82.12 166 ILE A N 1
ATOM 1299 C CA . ILE A 1 166 ? -8.275 5.280 -7.931 1.00 82.12 166 ILE A CA 1
ATOM 1300 C C . ILE A 1 166 ? -9.559 5.459 -8.742 1.00 82.12 166 ILE A C 1
ATOM 1302 O O . ILE A 1 166 ? -10.426 6.274 -8.429 1.00 82.12 166 ILE A O 1
ATOM 1306 N N . PHE A 1 167 ? -9.715 4.625 -9.760 1.00 81.81 167 PHE A N 1
ATOM 1307 C CA . PHE A 1 167 ? -10.879 4.569 -10.626 1.00 81.81 167 PHE A CA 1
ATOM 1308 C C . PHE A 1 167 ? -11.556 3.215 -10.505 1.00 81.81 167 PHE A C 1
ATOM 1310 O O . PHE A 1 167 ? -10.903 2.172 -10.538 1.00 81.81 167 PHE A O 1
ATOM 1317 N N . ILE A 1 168 ? -12.882 3.247 -10.421 1.00 77.25 168 ILE A N 1
ATOM 1318 C CA . ILE A 1 168 ? -13.720 2.061 -10.308 1.00 77.25 168 ILE A CA 1
ATOM 1319 C C . ILE A 1 168 ? -14.721 2.060 -11.470 1.00 77.25 168 ILE A C 1
ATOM 1321 O O . ILE A 1 168 ? -15.416 3.053 -11.697 1.00 77.25 168 ILE A O 1
ATOM 1325 N N . GLY A 1 169 ? -14.784 0.959 -12.222 1.00 72.06 169 GLY A N 1
ATOM 1326 C CA . GLY A 1 169 ? -15.776 0.747 -13.283 1.00 72.06 169 GLY A CA 1
ATOM 1327 C C . GLY A 1 169 ? -15.196 0.363 -14.649 1.00 72.06 169 GLY A C 1
ATOM 1328 O O . GLY A 1 169 ? -13.991 0.272 -14.847 1.00 72.06 169 GLY A O 1
ATOM 1329 N N . ALA A 1 170 ? -16.079 0.133 -15.627 1.00 57.88 170 ALA A N 1
ATOM 1330 C CA . ALA A 1 170 ? -15.763 -0.478 -16.929 1.00 57.88 170 ALA A CA 1
ATOM 1331 C C . ALA A 1 170 ? -14.989 0.418 -17.933 1.00 57.88 170 ALA A C 1
ATOM 1333 O O . ALA A 1 170 ? -14.982 0.141 -19.129 1.00 57.88 170 ALA A O 1
ATOM 1334 N N . GLY A 1 171 ? -14.363 1.505 -17.476 1.00 55.75 171 GLY A N 1
ATOM 1335 C CA . GLY A 1 171 ? -13.688 2.508 -18.311 1.00 55.75 171 GLY A CA 1
ATOM 1336 C C . GLY A 1 171 ? -12.206 2.226 -18.579 1.00 55.75 171 GLY A C 1
ATOM 1337 O O . GLY A 1 171 ? -11.404 3.158 -18.518 1.00 55.75 171 GLY A O 1
ATOM 1338 N N . SER A 1 172 ? -11.825 0.971 -18.849 1.00 53.06 172 SER A N 1
ATOM 1339 C CA . SER A 1 172 ? -10.420 0.546 -19.026 1.00 53.06 172 SER A CA 1
ATOM 1340 C C . SER A 1 172 ? -9.645 1.372 -20.059 1.00 53.06 172 SER A C 1
ATOM 1342 O O . SER A 1 172 ? -8.451 1.612 -19.886 1.00 53.06 172 SER A O 1
ATOM 1344 N N . ASP A 1 173 ? -10.329 1.862 -21.096 1.00 52.66 173 ASP A N 1
ATOM 1345 C CA . ASP A 1 173 ? -9.719 2.570 -22.230 1.00 52.66 173 ASP A CA 1
ATOM 1346 C C . ASP A 1 173 ? -9.176 3.961 -21.862 1.00 52.66 173 ASP A C 1
ATOM 1348 O O . ASP A 1 173 ? -8.331 4.504 -22.568 1.00 52.66 173 ASP A O 1
ATOM 1352 N N . THR A 1 174 ? -9.634 4.536 -20.746 1.00 54.75 174 THR A N 1
ATOM 1353 C CA . THR A 1 174 ? -9.125 5.809 -20.204 1.00 54.75 174 THR A CA 1
ATOM 1354 C C . THR A 1 174 ? -8.041 5.638 -19.145 1.00 54.75 174 THR A C 1
ATOM 1356 O O . THR A 1 174 ? -7.465 6.634 -18.720 1.00 54.75 174 THR A O 1
ATOM 1359 N N . LEU A 1 175 ? -7.773 4.408 -18.697 1.00 63.19 175 LEU A N 1
ATOM 1360 C CA . LEU A 1 175 ? -6.944 4.174 -17.513 1.00 63.19 175 LEU A CA 1
ATOM 1361 C C . LEU A 1 175 ? -5.479 3.924 -17.855 1.00 63.19 175 LEU A C 1
ATOM 1363 O O . LEU A 1 175 ? -4.615 4.425 -17.147 1.00 63.19 175 LEU A O 1
ATOM 1367 N N . LEU A 1 176 ? -5.184 3.239 -18.964 1.00 65.19 176 LEU A N 1
ATOM 1368 C CA . LEU A 1 176 ? -3.812 3.045 -19.446 1.00 65.19 176 LEU A CA 1
ATOM 1369 C C . LEU A 1 176 ? -3.289 4.299 -20.156 1.00 65.19 176 LEU A C 1
ATOM 1371 O O . LEU A 1 176 ? -3.272 4.373 -21.386 1.00 65.19 176 LEU A O 1
ATOM 1375 N N . ASN A 1 177 ? -2.837 5.289 -19.389 1.00 64.75 177 ASN A N 1
ATOM 1376 C CA . ASN A 1 177 ? -2.224 6.485 -19.955 1.00 64.75 177 ASN A CA 1
ATOM 1377 C C . ASN A 1 177 ? -0.709 6.315 -20.143 1.00 64.75 177 ASN A C 1
ATOM 1379 O O . ASN A 1 177 ? 0.105 6.845 -19.395 1.00 64.75 177 ASN A O 1
ATOM 1383 N N . LEU A 1 178 ? -0.330 5.599 -21.202 1.00 67.38 178 LEU A N 1
ATOM 1384 C CA . LEU A 1 178 ? 1.066 5.453 -21.637 1.00 67.38 178 LEU A CA 1
ATOM 1385 C C . LEU A 1 178 ? 1.592 6.656 -22.439 1.00 67.38 178 LEU A C 1
ATOM 1387 O O . LEU A 1 178 ? 2.677 6.585 -23.009 1.00 67.38 178 LEU A O 1
ATOM 1391 N N . ASN A 1 179 ? 0.829 7.747 -22.522 1.00 73.69 179 ASN A N 1
ATOM 1392 C CA . ASN A 1 179 ? 1.175 8.919 -23.320 1.00 73.69 179 ASN A CA 1
ATOM 1393 C C . ASN A 1 179 ? 1.171 10.188 -22.462 1.00 73.69 179 ASN A C 1
ATOM 1395 O O . ASN A 1 179 ? 0.565 11.203 -22.819 1.00 73.69 179 ASN A O 1
ATOM 1399 N N . LEU A 1 180 ? 1.821 10.111 -21.298 1.00 81.62 180 LEU A N 1
ATOM 1400 C CA . LEU A 1 180 ? 2.147 11.305 -20.534 1.00 81.62 180 LEU A CA 1
ATOM 1401 C C . LEU A 1 180 ? 3.140 12.140 -21.339 1.00 81.62 180 LEU A C 1
ATOM 1403 O O . LEU A 1 180 ? 4.121 11.626 -21.862 1.00 81.62 180 LEU A O 1
ATOM 1407 N N . THR A 1 181 ? 2.871 13.435 -21.433 1.00 84.62 181 THR A N 1
ATOM 1408 C CA . THR A 1 181 ? 3.868 14.403 -21.901 1.00 84.62 181 THR A CA 1
ATOM 1409 C C . THR A 1 181 ? 4.941 14.608 -20.833 1.00 84.62 181 THR A C 1
ATOM 1411 O O . THR A 1 181 ? 4.650 14.489 -19.640 1.00 84.62 181 THR A O 1
ATOM 1414 N N . ASN A 1 182 ? 6.148 15.028 -21.219 1.00 84.88 182 ASN A N 1
ATOM 1415 C CA . ASN A 1 182 ? 7.202 15.393 -20.264 1.00 84.88 182 ASN A CA 1
ATOM 1416 C C . ASN A 1 182 ? 6.740 16.299 -19.096 1.00 84.88 182 ASN A C 1
ATOM 1418 O O . ASN A 1 182 ? 7.049 15.986 -17.947 1.00 84.88 182 ASN A O 1
ATOM 1422 N N . PRO A 1 183 ? 5.962 17.384 -19.312 1.00 86.38 183 PRO A N 1
ATOM 1423 C CA . PRO A 1 183 ? 5.427 18.180 -18.206 1.00 86.38 183 PRO A CA 1
ATOM 1424 C C . PRO A 1 183 ? 4.505 17.410 -17.254 1.00 86.38 183 PRO A C 1
ATOM 1426 O O . PRO A 1 183 ? 4.539 17.667 -16.056 1.00 86.38 183 PRO A O 1
ATOM 1429 N N . GLN A 1 184 ? 3.679 16.491 -17.764 1.00 86.94 184 GLN A N 1
ATOM 1430 C CA . GLN A 1 184 ? 2.793 15.674 -16.927 1.00 86.94 184 GLN A CA 1
ATOM 1431 C C . GLN A 1 184 ? 3.585 14.637 -16.137 1.00 86.94 184 GLN A C 1
ATOM 1433 O O . GLN A 1 184 ? 3.350 14.484 -14.947 1.00 86.94 184 GLN A O 1
ATOM 1438 N N . PHE A 1 185 ? 4.556 13.982 -16.775 1.00 88.25 185 PHE A N 1
ATOM 1439 C CA . PHE A 1 185 ? 5.470 13.066 -16.100 1.00 88.25 185 PHE A CA 1
ATOM 1440 C C . PHE A 1 185 ? 6.207 13.767 -14.952 1.00 88.25 185 PHE A C 1
ATOM 1442 O O . PHE A 1 185 ? 6.163 13.303 -13.819 1.00 88.25 185 PHE A O 1
ATOM 1449 N N . ASN A 1 186 ? 6.804 14.934 -15.217 1.00 88.75 186 ASN A N 1
ATOM 1450 C CA . ASN A 1 186 ? 7.513 15.701 -14.193 1.00 88.75 186 ASN A CA 1
ATOM 1451 C C . ASN A 1 186 ? 6.582 16.151 -13.061 1.00 88.75 186 ASN A C 1
ATOM 1453 O O . ASN A 1 186 ? 6.973 16.082 -11.904 1.00 88.75 186 ASN A O 1
ATOM 1457 N N . LEU A 1 187 ? 5.344 16.552 -13.375 1.00 89.06 187 LEU A N 1
ATOM 1458 C CA . LEU A 1 187 ? 4.356 16.906 -12.355 1.00 89.06 187 LEU A CA 1
ATOM 1459 C C . LEU A 1 187 ? 4.033 15.720 -11.436 1.00 89.06 187 LEU A C 1
ATOM 1461 O O . LEU A 1 187 ? 3.917 15.913 -10.229 1.00 89.06 187 LEU A O 1
ATOM 1465 N N . GLU A 1 188 ? 3.893 14.511 -11.986 1.00 89.94 188 GLU A N 1
ATOM 1466 C CA . GLU A 1 188 ? 3.686 13.302 -11.182 1.00 89.94 188 GLU A CA 1
ATOM 1467 C C . GLU A 1 188 ? 4.910 12.992 -10.315 1.00 89.94 188 GLU A C 1
ATOM 1469 O O . GLU A 1 188 ? 4.763 12.716 -9.126 1.00 89.94 188 GLU A O 1
ATOM 1474 N N . MET A 1 189 ? 6.119 13.108 -10.870 1.00 92.06 189 MET A N 1
ATOM 1475 C CA . MET A 1 189 ? 7.362 12.906 -10.122 1.00 92.06 189 MET A CA 1
ATOM 1476 C C . MET A 1 189 ? 7.544 13.932 -8.993 1.00 92.06 189 MET A C 1
ATOM 1478 O O . MET A 1 189 ? 7.935 13.559 -7.887 1.00 92.06 189 MET A O 1
ATOM 1482 N N . ASP A 1 190 ? 7.186 15.199 -9.219 1.00 91.75 190 ASP A N 1
ATOM 1483 C CA . ASP A 1 190 ? 7.257 16.269 -8.216 1.00 91.75 190 ASP A CA 1
ATOM 1484 C C . ASP A 1 190 ? 6.385 15.975 -6.980 1.00 91.75 190 ASP A C 1
ATOM 1486 O O . ASP A 1 190 ? 6.688 16.447 -5.879 1.00 91.75 190 ASP A O 1
ATOM 1490 N N . ARG A 1 191 ? 5.333 15.148 -7.114 1.00 90.44 191 ARG A N 1
ATOM 1491 C CA . ARG A 1 191 ? 4.497 14.717 -5.977 1.00 90.44 191 ARG A CA 1
ATOM 1492 C C . ARG A 1 191 ? 5.324 13.984 -4.921 1.00 90.44 191 ARG A C 1
ATOM 1494 O O . ARG A 1 191 ? 5.039 14.132 -3.733 1.00 90.44 191 ARG A O 1
ATOM 1501 N N . LEU A 1 192 ? 6.350 13.230 -5.322 1.00 90.38 192 LEU A N 1
ATOM 1502 C CA . LEU A 1 192 ? 7.219 12.482 -4.403 1.00 90.38 192 LEU A CA 1
ATOM 1503 C C . LEU A 1 192 ? 8.077 13.401 -3.520 1.00 90.38 192 LEU A C 1
ATOM 1505 O O . LEU A 1 192 ? 8.528 12.978 -2.461 1.00 90.38 192 LEU A O 1
ATOM 1509 N N . GLY A 1 193 ? 8.265 14.666 -3.917 1.00 87.88 193 GLY A N 1
ATOM 1510 C CA . GLY A 1 193 ? 8.958 15.680 -3.118 1.00 87.88 193 GLY A CA 1
ATOM 1511 C C . GLY A 1 193 ? 8.101 16.314 -2.016 1.00 87.88 193 GLY A C 1
ATOM 1512 O O . GLY A 1 193 ? 8.584 17.188 -1.294 1.00 87.88 193 GLY A O 1
ATOM 1513 N N . THR A 1 194 ? 6.829 15.925 -1.891 1.00 88.44 194 THR A N 1
ATOM 1514 C CA . THR A 1 194 ? 5.950 16.418 -0.823 1.00 88.44 194 THR A CA 1
ATOM 1515 C C . THR A 1 194 ? 6.312 15.801 0.530 1.00 88.44 194 THR A C 1
ATOM 1517 O O . THR A 1 194 ? 6.767 14.663 0.622 1.00 88.44 194 THR A O 1
ATOM 1520 N N . GLU A 1 195 ? 6.144 16.573 1.607 1.00 89.12 195 GLU A N 1
ATOM 1521 C CA . GLU A 1 195 ? 6.494 16.121 2.956 1.00 89.12 195 GLU A CA 1
ATOM 1522 C C . GLU A 1 195 ? 5.581 14.969 3.401 1.00 89.12 195 GLU A C 1
ATOM 1524 O O . GLU A 1 195 ? 4.355 15.124 3.476 1.00 89.12 195 GLU A O 1
ATOM 1529 N N . GLN A 1 196 ? 6.196 13.826 3.726 1.00 90.75 196 GLN A N 1
ATOM 1530 C CA . GLN A 1 196 ? 5.482 12.674 4.265 1.00 90.75 196 GLN A CA 1
ATOM 1531 C C . GLN A 1 196 ? 4.898 13.001 5.644 1.00 90.75 196 GLN A C 1
ATOM 1533 O O . GLN A 1 196 ? 5.576 13.602 6.485 1.00 90.75 196 GLN A O 1
ATOM 1538 N N . PRO A 1 197 ? 3.660 12.575 5.930 1.00 88.25 197 PRO A N 1
ATOM 1539 C CA . PRO A 1 197 ? 3.049 12.843 7.215 1.00 88.25 197 PRO A CA 1
ATOM 1540 C C . PRO A 1 197 ? 3.737 12.023 8.314 1.00 88.25 197 PRO A C 1
ATOM 1542 O O . PRO A 1 197 ? 3.861 10.805 8.216 1.00 88.25 197 PRO A O 1
ATOM 1545 N N . SER A 1 198 ? 4.144 12.694 9.392 1.00 87.88 198 SER A N 1
ATOM 1546 C CA . SER A 1 198 ? 4.712 12.050 10.590 1.00 87.88 198 SER A CA 1
ATOM 1547 C C . SER A 1 198 ? 3.673 11.778 11.684 1.00 87.88 198 SER A C 1
ATOM 1549 O O . SER A 1 198 ? 3.977 11.129 12.685 1.00 87.88 198 SER A O 1
ATOM 1551 N N . ASP A 1 199 ? 2.436 12.249 11.497 1.00 88.62 199 ASP A N 1
ATOM 1552 C CA . ASP A 1 199 ? 1.316 12.035 12.406 1.00 88.62 199 ASP A CA 1
ATOM 1553 C C . ASP A 1 199 ? -0.012 11.841 11.656 1.00 88.62 199 ASP A C 1
ATOM 1555 O O . ASP A 1 199 ? -0.180 12.241 10.498 1.00 88.62 199 ASP A O 1
ATOM 1559 N N . ALA A 1 200 ? -0.980 11.230 12.342 1.00 81.62 200 ALA A N 1
ATOM 1560 C CA . ALA A 1 200 ? -2.272 10.871 11.768 1.00 81.62 200 ALA A CA 1
ATOM 1561 C C . ALA A 1 200 ? -3.099 12.081 11.290 1.00 81.62 200 ALA A C 1
ATOM 1563 O O . ALA A 1 200 ? -3.835 11.968 10.312 1.00 81.62 200 ALA A O 1
ATOM 1564 N N . PHE A 1 201 ? -2.992 13.244 11.942 1.00 82.00 201 PHE A N 1
ATOM 1565 C CA . PHE A 1 201 ? -3.753 14.434 11.551 1.00 82.00 201 PHE A CA 1
ATOM 1566 C C . PHE A 1 201 ? -3.191 15.072 10.281 1.00 82.00 201 PHE A C 1
ATOM 1568 O O . PHE A 1 201 ? -3.965 15.561 9.455 1.00 82.00 201 PHE A O 1
ATOM 1575 N N . GLY A 1 202 ? -1.865 15.079 10.126 1.00 78.00 202 GLY A N 1
ATOM 1576 C CA . GLY A 1 202 ? -1.201 15.468 8.884 1.00 78.00 202 GLY A CA 1
ATOM 1577 C C . GLY A 1 202 ? -1.613 14.559 7.728 1.00 78.00 202 GLY A C 1
ATOM 1578 O O . GLY A 1 202 ? -2.065 15.048 6.692 1.00 78.00 202 GLY A O 1
ATOM 1579 N N . ALA A 1 203 ? -1.564 13.244 7.953 1.00 82.81 203 ALA A N 1
ATOM 1580 C CA . ALA A 1 203 ? -1.892 12.230 6.954 1.00 82.81 203 ALA A CA 1
ATOM 1581 C C . ALA A 1 203 ? -3.325 12.350 6.415 1.00 82.81 203 ALA A C 1
ATOM 1583 O O . ALA A 1 203 ? -3.548 12.423 5.208 1.00 82.81 203 ALA A O 1
ATOM 1584 N N . VAL A 1 204 ? -4.304 12.464 7.314 1.00 83.06 204 VAL A N 1
ATOM 1585 C CA . VAL A 1 204 ? -5.726 12.593 6.962 1.00 83.06 204 VAL A CA 1
ATOM 1586 C C . VAL A 1 204 ? -6.027 13.817 6.082 1.00 83.06 204 VAL A C 1
ATOM 1588 O O . VAL A 1 204 ? -6.956 13.795 5.269 1.00 83.06 204 VAL A O 1
ATOM 1591 N N . LYS A 1 205 ? -5.287 14.919 6.254 1.00 83.19 205 LYS A N 1
ATOM 1592 C CA . LYS A 1 205 ? -5.507 16.148 5.475 1.00 83.19 205 LYS A CA 1
ATOM 1593 C C . LYS A 1 205 ? -5.007 16.040 4.042 1.00 83.19 205 LYS A C 1
ATOM 1595 O O . LYS A 1 205 ? -5.546 16.730 3.183 1.00 83.19 205 LYS A O 1
ATOM 1600 N N . GLN A 1 206 ? -3.972 15.239 3.809 1.00 81.94 206 GLN A N 1
ATOM 1601 C CA . GLN A 1 206 ? -3.353 15.117 2.493 1.00 81.94 206 GLN A CA 1
ATOM 1602 C C . GLN A 1 206 ? -4.174 14.223 1.556 1.00 81.94 206 GLN A C 1
ATOM 1604 O O . GLN A 1 206 ? -4.177 14.474 0.359 1.00 81.94 206 GLN A O 1
ATOM 1609 N N . ASN A 1 207 ? -4.911 13.242 2.091 1.00 87.88 207 ASN A N 1
ATOM 1610 C CA . ASN A 1 207 ? -5.606 12.211 1.309 1.00 87.88 207 ASN A CA 1
ATOM 1611 C C . ASN A 1 207 ? -4.672 11.460 0.334 1.00 87.88 207 ASN A C 1
ATOM 1613 O O . ASN A 1 207 ? -5.006 11.221 -0.830 1.00 87.88 207 ASN A O 1
ATOM 1617 N N . VAL A 1 208 ? -3.461 11.163 0.811 1.00 91.44 208 VAL A N 1
ATOM 1618 C CA . VAL A 1 208 ? -2.358 10.550 0.062 1.00 91.44 208 VAL A CA 1
ATOM 1619 C C . VAL A 1 208 ? -1.742 9.445 0.913 1.00 91.44 208 VAL A C 1
ATOM 1621 O O . VAL A 1 208 ? -1.677 9.548 2.142 1.00 91.44 208 VAL A O 1
ATOM 1624 N N . TRP A 1 209 ? -1.274 8.399 0.243 1.00 95.25 209 TRP A N 1
ATOM 1625 C CA . TRP A 1 209 ? -0.569 7.269 0.827 1.00 95.25 209 TRP A CA 1
ATOM 1626 C C . TRP A 1 209 ? 0.830 7.189 0.244 1.00 95.25 209 TRP A C 1
ATOM 1628 O O . TRP A 1 209 ? 0.979 6.991 -0.956 1.00 95.25 209 TRP A O 1
ATOM 1638 N N . PHE A 1 210 ? 1.836 7.323 1.097 1.00 97.06 210 PHE A N 1
ATOM 1639 C CA . PHE A 1 210 ? 3.239 7.099 0.780 1.00 97.06 210 PHE A CA 1
ATOM 1640 C C . PHE A 1 210 ? 3.623 5.680 1.179 1.00 97.06 210 PHE A C 1
ATOM 1642 O O . PHE A 1 210 ? 3.274 5.217 2.271 1.00 97.06 210 PHE A O 1
ATOM 1649 N N . ILE A 1 211 ? 4.358 5.008 0.301 1.00 98.12 211 ILE A N 1
ATOM 1650 C CA . ILE A 1 211 ? 4.902 3.677 0.536 1.00 98.12 211 ILE A CA 1
ATOM 1651 C C . ILE A 1 211 ? 6.403 3.742 0.289 1.00 98.12 211 ILE A C 1
ATOM 1653 O O . ILE A 1 211 ? 6.844 4.037 -0.822 1.00 98.12 211 ILE A O 1
ATOM 1657 N N . THR A 1 212 ? 7.173 3.461 1.335 1.00 97.94 212 THR A N 1
ATOM 1658 C CA . THR A 1 212 ? 8.618 3.248 1.244 1.00 97.94 212 THR A CA 1
ATOM 1659 C C . THR A 1 212 ? 8.891 1.750 1.236 1.00 97.94 212 THR A C 1
ATOM 1661 O O . THR A 1 212 ? 8.345 1.035 2.077 1.00 97.94 212 THR A O 1
ATOM 1664 N N . ILE A 1 213 ? 9.728 1.278 0.317 1.00 98.00 213 ILE A N 1
ATOM 1665 C CA . ILE A 1 213 ? 10.041 -0.142 0.125 1.00 98.00 213 ILE A CA 1
ATOM 1666 C C . ILE A 1 213 ? 11.545 -0.326 0.293 1.00 98.00 213 ILE A C 1
ATOM 1668 O O . ILE A 1 213 ? 12.330 0.335 -0.387 1.00 98.00 213 ILE A O 1
ATOM 1672 N N . ASN A 1 214 ? 11.939 -1.216 1.196 1.00 97.00 214 ASN A N 1
ATOM 1673 C CA . ASN A 1 214 ? 13.317 -1.655 1.356 1.00 97.00 214 ASN A CA 1
ATOM 1674 C C . ASN A 1 214 ? 13.445 -3.083 0.831 1.00 97.00 214 ASN A C 1
ATOM 1676 O O . ASN A 1 214 ? 12.852 -3.999 1.397 1.00 97.00 214 ASN A O 1
ATOM 1680 N N . HIS A 1 215 ? 14.267 -3.257 -0.199 1.00 92.50 215 HIS A N 1
ATOM 1681 C CA . HIS A 1 215 ? 14.478 -4.542 -0.853 1.00 92.50 215 HIS A CA 1
ATOM 1682 C C . HIS A 1 215 ? 15.281 -5.568 -0.058 1.00 92.50 215 HIS A C 1
ATOM 1684 O O . HIS A 1 215 ? 15.588 -6.618 -0.593 1.00 92.50 215 HIS A O 1
ATOM 1690 N N . ASN A 1 216 ? 15.771 -5.258 1.145 1.00 89.69 216 ASN A N 1
ATOM 1691 C CA . ASN A 1 216 ? 16.587 -6.174 1.954 1.00 89.69 216 ASN A CA 1
ATOM 1692 C C . ASN A 1 216 ? 17.803 -6.808 1.224 1.00 89.69 216 ASN A C 1
ATOM 1694 O O . ASN A 1 216 ? 18.404 -7.766 1.713 1.00 89.69 216 ASN A O 1
ATOM 1698 N N . ASN A 1 217 ? 18.277 -6.167 0.145 1.00 84.94 217 ASN A N 1
ATOM 1699 C CA . ASN A 1 217 ? 19.324 -6.621 -0.786 1.00 84.94 217 ASN A CA 1
ATOM 1700 C C . ASN A 1 217 ? 18.925 -7.775 -1.735 1.00 84.94 217 ASN A C 1
ATOM 1702 O O . ASN A 1 217 ? 19.802 -8.433 -2.299 1.00 84.94 217 ASN A O 1
ATOM 1706 N N . THR A 1 218 ? 17.631 -7.989 -1.950 1.00 90.31 218 THR A N 1
ATOM 1707 C CA . THR A 1 218 ? 17.018 -9.066 -2.743 1.00 90.31 218 THR A CA 1
ATOM 1708 C C . THR A 1 218 ? 16.025 -8.486 -3.759 1.00 90.31 218 THR A C 1
ATOM 1710 O O . THR A 1 218 ? 14.834 -8.742 -3.727 1.00 90.31 218 THR A O 1
ATOM 1713 N N . ILE A 1 219 ? 16.534 -7.723 -4.734 1.00 85.81 219 ILE A N 1
ATOM 1714 C CA . ILE A 1 219 ? 15.728 -6.929 -5.695 1.00 85.81 219 ILE A CA 1
ATOM 1715 C C . ILE A 1 219 ? 14.702 -7.754 -6.504 1.00 85.81 219 ILE A C 1
ATOM 1717 O O . ILE A 1 219 ? 13.715 -7.210 -6.998 1.00 85.81 219 ILE A O 1
ATOM 1721 N N . SER A 1 220 ? 14.935 -9.055 -6.683 1.00 83.94 220 SER A N 1
ATOM 1722 C CA . SER A 1 220 ? 14.028 -9.949 -7.412 1.00 83.94 220 SER A CA 1
ATOM 1723 C C . SER A 1 220 ? 13.031 -10.698 -6.518 1.00 83.94 220 SER A C 1
ATOM 1725 O O . SER A 1 220 ? 12.107 -11.311 -7.054 1.00 83.94 220 SER A O 1
ATOM 1727 N N . ASP A 1 221 ? 13.179 -10.657 -5.187 1.00 90.94 221 ASP A N 1
ATOM 1728 C CA . ASP A 1 221 ? 12.277 -11.320 -4.235 1.00 90.94 221 ASP A CA 1
ATOM 1729 C C . ASP A 1 221 ? 11.425 -10.307 -3.466 1.00 90.94 221 ASP A C 1
ATOM 1731 O O . ASP A 1 221 ? 11.666 -9.969 -2.318 1.00 90.94 221 ASP A O 1
ATOM 1735 N N . ILE A 1 222 ? 10.339 -9.873 -4.092 1.00 91.94 222 ILE A N 1
ATOM 1736 C CA . ILE A 1 222 ? 9.431 -8.857 -3.535 1.00 91.94 222 ILE A CA 1
ATOM 1737 C C . ILE A 1 222 ? 8.762 -9.313 -2.225 1.00 91.94 222 ILE A C 1
ATOM 1739 O O . ILE A 1 222 ? 8.210 -8.511 -1.471 1.00 91.94 222 ILE A O 1
ATOM 1743 N N . TYR A 1 223 ? 8.761 -10.614 -1.934 1.00 93.62 223 TYR A N 1
ATOM 1744 C CA . TYR A 1 223 ? 8.072 -11.151 -0.767 1.00 93.62 223 TYR A CA 1
ATOM 1745 C C . TYR A 1 223 ? 8.866 -10.995 0.533 1.00 93.62 223 TYR A C 1
ATOM 1747 O O . TYR A 1 223 ? 8.275 -11.111 1.618 1.00 93.62 223 TYR A O 1
ATOM 1755 N N . ASP A 1 224 ? 10.168 -10.711 0.444 1.00 94.62 224 ASP A N 1
ATOM 1756 C CA . ASP A 1 224 ? 10.999 -10.350 1.590 1.00 94.62 224 ASP A CA 1
ATOM 1757 C C . ASP A 1 224 ? 11.243 -8.839 1.743 1.00 94.62 224 ASP A C 1
ATOM 1759 O O . ASP A 1 224 ? 11.789 -8.434 2.772 1.00 94.62 224 ASP A O 1
ATOM 1763 N N . ASP A 1 225 ? 10.741 -8.013 0.818 1.00 95.94 225 ASP A N 1
ATOM 1764 C CA . ASP A 1 225 ? 10.745 -6.553 0.924 1.00 95.94 225 ASP A CA 1
ATOM 1765 C C . ASP A 1 225 ? 10.048 -6.078 2.223 1.00 95.94 225 ASP A C 1
ATOM 1767 O O . ASP A 1 225 ? 8.971 -6.557 2.608 1.00 95.94 225 ASP A O 1
ATOM 1771 N N . GLU A 1 226 ? 10.632 -5.077 2.893 1.00 97.75 226 GLU A N 1
ATOM 1772 C CA . GLU A 1 226 ? 9.970 -4.340 3.976 1.00 97.75 226 GLU A CA 1
ATOM 1773 C C . GLU A 1 226 ? 9.249 -3.114 3.418 1.00 97.75 226 GLU A C 1
ATOM 1775 O O . GLU A 1 226 ? 9.867 -2.154 2.957 1.00 97.75 226 GLU A O 1
ATOM 1780 N N . PHE A 1 227 ? 7.927 -3.109 3.549 1.00 98.19 227 PHE A N 1
ATOM 1781 C CA . PHE A 1 227 ? 7.075 -1.990 3.173 1.00 98.19 227 PHE A CA 1
ATOM 1782 C C . PHE A 1 227 ? 6.750 -1.152 4.404 1.00 98.19 227 PHE A C 1
ATOM 1784 O O . PHE A 1 227 ? 6.340 -1.689 5.433 1.00 98.19 227 PHE A O 1
ATOM 1791 N N . THR A 1 228 ? 6.873 0.169 4.295 1.00 98.25 228 THR A N 1
ATOM 1792 C CA . THR A 1 228 ? 6.446 1.139 5.311 1.00 98.25 228 THR A CA 1
ATOM 1793 C C . THR A 1 228 ? 5.418 2.091 4.714 1.00 98.25 228 THR A C 1
ATOM 1795 O O . THR A 1 228 ? 5.710 2.788 3.747 1.00 98.25 228 THR A O 1
ATOM 1798 N N . ILE A 1 229 ? 4.229 2.153 5.314 1.00 97.81 229 ILE A N 1
ATOM 1799 C CA . ILE A 1 229 ? 3.121 2.993 4.855 1.00 97.81 229 ILE A CA 1
ATOM 1800 C C . ILE A 1 229 ? 2.948 4.199 5.783 1.00 97.81 229 ILE A C 1
ATOM 1802 O O . ILE A 1 229 ? 2.797 4.045 7.001 1.00 97.81 229 ILE A O 1
ATOM 1806 N N . ASN A 1 230 ? 2.907 5.391 5.185 1.00 97.31 230 ASN A N 1
ATOM 1807 C CA . ASN A 1 230 ? 2.529 6.646 5.830 1.00 97.31 230 ASN A CA 1
ATOM 1808 C C . ASN A 1 230 ? 1.436 7.315 5.001 1.00 97.31 230 ASN A C 1
ATOM 1810 O O . ASN A 1 230 ? 1.657 7.658 3.846 1.00 97.31 230 ASN A O 1
ATOM 1814 N N . GLY A 1 231 ? 0.251 7.520 5.557 1.00 94.75 231 GLY A N 1
ATOM 1815 C CA . GLY A 1 231 ? -0.837 8.087 4.773 1.00 94.75 231 GLY A CA 1
ATOM 1816 C C . GLY A 1 231 ? -2.169 8.053 5.477 1.00 94.75 231 GLY A C 1
ATOM 1817 O O . GLY A 1 231 ? -2.298 7.530 6.584 1.00 94.75 231 GLY A O 1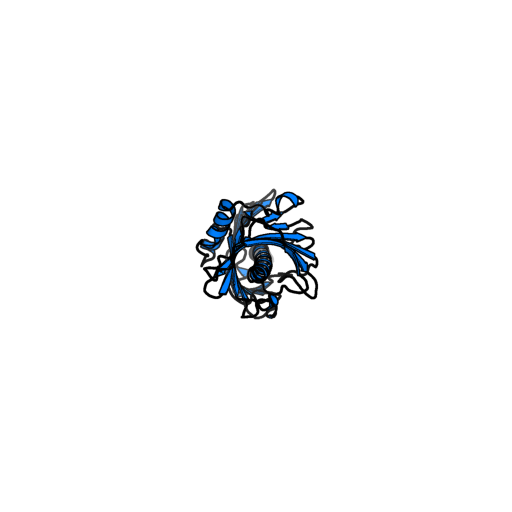
ATOM 1818 N N . GLY A 1 232 ? -3.160 8.666 4.854 1.00 93.12 232 GLY A N 1
ATOM 1819 C CA . GLY A 1 232 ? -4.499 8.740 5.406 1.00 93.12 232 GLY A CA 1
ATOM 1820 C C . GLY A 1 232 ? -5.496 9.255 4.395 1.00 93.12 232 GLY A C 1
ATOM 1821 O O . GLY A 1 232 ? -5.113 9.814 3.372 1.00 93.12 232 GLY A O 1
ATOM 1822 N N . GLY A 1 233 ? -6.773 9.067 4.702 1.00 90.19 233 GLY A N 1
ATOM 1823 C CA . GLY A 1 233 ? -7.872 9.450 3.833 1.00 90.19 233 GLY A CA 1
ATOM 1824 C C . GLY A 1 233 ? -9.176 9.693 4.574 1.00 90.19 233 GLY A C 1
ATOM 1825 O O . GLY A 1 233 ? -9.241 9.660 5.812 1.00 90.19 233 GLY A O 1
ATOM 1826 N N . GLN A 1 234 ? -10.208 10.011 3.793 1.00 86.50 234 GLN A N 1
ATOM 1827 C CA . GLN A 1 234 ? -11.531 10.378 4.290 1.00 86.50 234 GLN A CA 1
ATOM 1828 C C . GLN A 1 234 ? -12.603 9.683 3.466 1.00 86.50 234 GLN A C 1
ATOM 1830 O O . GLN A 1 234 ? -12.736 9.945 2.279 1.00 86.50 234 GLN A O 1
ATOM 1835 N N . ILE A 1 235 ? -13.434 8.876 4.114 1.00 83.75 235 ILE A N 1
ATOM 1836 C CA . ILE A 1 235 ? -14.580 8.244 3.467 1.00 83.75 235 ILE A CA 1
ATOM 1837 C C . ILE A 1 235 ? -15.845 8.960 3.904 1.00 83.75 235 ILE A C 1
ATOM 1839 O O . ILE A 1 235 ? -16.129 9.081 5.099 1.00 83.75 235 ILE A O 1
ATOM 1843 N N . VAL A 1 236 ? -16.619 9.437 2.931 1.00 80.12 236 VAL A N 1
ATOM 1844 C CA . VAL A 1 236 ? -17.922 10.043 3.196 1.00 80.12 236 VAL A CA 1
ATOM 1845 C C . VAL A 1 236 ? -19.006 8.984 3.061 1.00 80.12 236 VAL A C 1
ATOM 1847 O O . VAL A 1 236 ? -19.246 8.441 1.986 1.00 80.12 236 VAL A O 1
ATOM 1850 N N . GLU A 1 237 ? -19.699 8.714 4.159 1.00 77.81 237 GLU A N 1
ATOM 1851 C CA . GLU A 1 237 ? -20.826 7.797 4.191 1.00 77.81 237 GLU A CA 1
ATOM 1852 C C . GLU A 1 237 ? -22.137 8.578 4.161 1.00 77.81 237 GLU A C 1
ATOM 1854 O O . GLU A 1 237 ? -22.453 9.340 5.080 1.00 77.81 237 GLU A O 1
ATOM 1859 N N . PHE A 1 238 ? -22.941 8.349 3.126 1.00 74.38 238 PHE A N 1
ATOM 1860 C CA . PHE A 1 238 ? -24.295 8.880 3.033 1.00 74.38 238 PHE A CA 1
ATOM 1861 C C . PHE A 1 238 ? -25.314 7.748 3.030 1.00 74.38 238 PHE A C 1
ATOM 1863 O O . PHE A 1 238 ? -25.294 6.862 2.180 1.00 74.38 238 PHE A O 1
ATOM 1870 N N . THR A 1 239 ? -26.261 7.819 3.956 1.00 73.44 239 THR A N 1
ATOM 1871 C CA . THR A 1 239 ? -27.484 7.020 3.936 1.00 73.44 239 THR A CA 1
ATOM 1872 C C . THR A 1 239 ? -28.697 7.947 3.902 1.00 73.44 239 THR A C 1
ATOM 1874 O O . THR A 1 239 ? -28.589 9.159 4.083 1.00 73.44 239 THR A O 1
ATOM 1877 N N . SER A 1 240 ? -29.890 7.382 3.704 1.00 73.56 240 SER A N 1
ATOM 1878 C CA . SER A 1 240 ? -31.143 8.152 3.742 1.00 73.56 240 SER A CA 1
ATOM 1879 C C . SER A 1 240 ? -31.437 8.809 5.102 1.00 73.56 240 SER A C 1
ATOM 1881 O O . SER A 1 240 ? -32.301 9.681 5.174 1.00 73.56 240 SER A O 1
ATOM 1883 N N . VAL A 1 241 ? -30.744 8.403 6.175 1.00 75.75 241 VAL A N 1
ATOM 1884 C CA . VAL A 1 241 ? -31.019 8.826 7.561 1.00 75.75 241 VAL A CA 1
ATOM 1885 C C . VAL A 1 241 ? -29.788 9.331 8.323 1.00 75.75 241 VAL A C 1
ATOM 1887 O O . VAL A 1 241 ? -29.926 9.832 9.440 1.00 75.75 241 VAL A O 1
ATOM 1890 N N . SER A 1 242 ? -28.591 9.216 7.746 1.00 79.31 242 SER A N 1
ATOM 1891 C CA . SER A 1 242 ? -27.338 9.656 8.359 1.00 79.31 242 SER A CA 1
ATOM 1892 C C . SER A 1 242 ? -26.320 10.075 7.307 1.00 79.31 242 SER A C 1
ATOM 1894 O O . SER A 1 242 ? -26.224 9.470 6.242 1.00 79.31 242 SER A O 1
ATOM 1896 N N . SER A 1 243 ? -25.509 11.068 7.642 1.00 83.38 243 SER A N 1
ATOM 1897 C CA . SER A 1 243 ? -24.315 11.448 6.891 1.00 83.38 243 SER A CA 1
ATOM 1898 C C . SER A 1 243 ? -23.125 11.427 7.832 1.00 83.38 243 SER A C 1
ATOM 1900 O O . SER A 1 243 ? -23.222 11.960 8.937 1.00 83.38 243 SER A O 1
ATOM 1902 N N . GLY A 1 244 ? -22.004 10.863 7.420 1.00 84.06 244 GLY A N 1
ATOM 1903 C CA . GLY A 1 244 ? -20.799 10.894 8.227 1.00 84.06 244 GLY A CA 1
ATOM 1904 C C . GLY A 1 244 ? -19.534 10.930 7.410 1.00 84.06 244 GLY A C 1
ATOM 1905 O O . GLY A 1 244 ? -19.537 10.645 6.218 1.00 84.06 244 GLY A O 1
ATOM 1906 N N . ILE A 1 245 ? -18.457 11.297 8.084 1.00 85.44 245 ILE A N 1
ATOM 1907 C CA . ILE A 1 245 ? -17.106 11.239 7.555 1.00 85.44 245 ILE A CA 1
ATOM 1908 C C . ILE A 1 245 ? -16.322 10.312 8.473 1.00 85.44 245 ILE A C 1
ATOM 1910 O O . ILE A 1 245 ? -16.317 10.496 9.696 1.00 85.44 245 ILE A O 1
ATOM 1914 N N . LEU A 1 246 ? -15.685 9.309 7.884 1.00 88.31 246 LEU A N 1
ATOM 1915 C CA . LEU A 1 246 ? -14.690 8.502 8.557 1.00 88.31 246 LEU A CA 1
ATOM 1916 C C . LEU A 1 246 ? -13.305 8.917 8.075 1.00 88.31 246 LEU A C 1
ATOM 1918 O O . LEU A 1 246 ? -12.972 8.787 6.903 1.00 88.31 246 LEU A O 1
ATOM 1922 N N . TYR A 1 247 ? -12.496 9.404 8.998 1.00 90.50 247 TYR A N 1
ATOM 1923 C CA . TYR A 1 247 ? -11.092 9.693 8.781 1.00 90.50 247 TYR A CA 1
ATOM 1924 C C . TYR A 1 247 ? -10.273 8.478 9.189 1.00 90.50 247 TYR A C 1
ATOM 1926 O O . TYR A 1 247 ? -10.554 7.865 10.222 1.00 90.50 247 TYR A O 1
ATOM 1934 N N . HIS A 1 248 ? -9.240 8.155 8.425 1.00 93.75 248 HIS A N 1
ATOM 1935 C CA . HIS A 1 248 ? -8.320 7.081 8.773 1.00 93.75 248 HIS A CA 1
ATOM 1936 C C . HIS A 1 248 ? -6.893 7.425 8.364 1.00 93.75 248 HIS A C 1
ATOM 1938 O O . HIS A 1 248 ? -6.677 8.158 7.404 1.00 93.75 248 HIS A O 1
ATOM 1944 N N . ALA A 1 249 ? -5.921 6.904 9.104 1.00 96.12 249 ALA A N 1
ATOM 1945 C CA . ALA A 1 249 ? -4.510 7.049 8.788 1.00 96.12 249 ALA A CA 1
ATOM 1946 C C . ALA A 1 249 ? -3.691 5.867 9.297 1.00 96.12 249 ALA A C 1
ATOM 1948 O O . ALA A 1 249 ? -4.065 5.197 10.260 1.00 96.12 249 ALA A O 1
ATOM 1949 N N . MET A 1 250 ? -2.545 5.664 8.663 1.00 97.06 250 MET A N 1
ATOM 1950 C CA . MET A 1 250 ? -1.479 4.780 9.104 1.00 97.06 250 MET A CA 1
ATOM 1951 C C . MET A 1 250 ? -0.175 5.556 9.125 1.00 97.06 250 MET A C 1
ATOM 1953 O O . MET A 1 250 ? 0.131 6.263 8.169 1.00 97.06 250 MET A O 1
ATOM 1957 N N . ILE A 1 251 ? 0.582 5.419 10.208 1.00 97.25 251 ILE A N 1
ATOM 1958 C CA . ILE A 1 251 ? 1.890 6.054 10.361 1.00 97.25 251 ILE A CA 1
ATOM 1959 C C . ILE A 1 251 ? 2.899 4.976 10.721 1.00 97.25 251 ILE A C 1
ATOM 1961 O O . ILE A 1 251 ? 2.739 4.260 11.715 1.00 97.25 251 ILE A O 1
ATOM 1965 N N . GLY A 1 252 ? 3.927 4.851 9.886 1.00 97.06 252 GLY A N 1
ATOM 1966 C CA . GLY A 1 252 ? 4.968 3.846 10.017 1.00 97.06 252 GLY A CA 1
ATOM 1967 C C . GLY A 1 252 ? 4.421 2.422 10.031 1.00 97.06 252 GLY A C 1
ATOM 1968 O O . GLY A 1 252 ? 5.002 1.579 10.710 1.00 97.06 252 GLY A O 1
ATOM 1969 N N . ALA A 1 253 ? 3.290 2.158 9.366 1.00 97.69 253 ALA A N 1
ATOM 1970 C CA . ALA A 1 253 ? 2.713 0.821 9.316 1.00 97.69 253 ALA A CA 1
ATOM 1971 C C . ALA A 1 253 ? 3.605 -0.071 8.456 1.00 97.69 253 ALA A C 1
ATOM 1973 O O . ALA A 1 253 ? 3.715 0.142 7.249 1.00 97.69 253 ALA A O 1
ATOM 1974 N N . LYS A 1 254 ? 4.271 -1.034 9.095 1.00 98.06 254 LYS A N 1
ATOM 1975 C CA . LYS A 1 254 ? 5.264 -1.891 8.448 1.00 98.06 254 LYS A CA 1
ATOM 1976 C C . LYS A 1 254 ? 4.726 -3.275 8.169 1.00 98.06 254 LYS A C 1
ATOM 1978 O O . LYS A 1 254 ? 4.051 -3.840 9.029 1.00 98.06 254 LYS A O 1
ATOM 1983 N N . PHE A 1 255 ? 5.094 -3.861 7.040 1.00 97.44 255 PHE A N 1
ATOM 1984 C CA . PHE A 1 255 ? 4.884 -5.282 6.794 1.00 97.44 255 PHE A CA 1
ATOM 1985 C C . PHE A 1 255 ? 5.995 -5.876 5.926 1.00 97.44 255 PHE A C 1
ATOM 1987 O O . PHE A 1 255 ? 6.616 -5.179 5.132 1.00 97.44 255 PHE A O 1
ATOM 1994 N N . ILE A 1 256 ? 6.203 -7.181 6.092 1.00 96.75 256 ILE A N 1
ATOM 1995 C CA . ILE A 1 256 ? 7.026 -8.034 5.231 1.00 96.75 256 ILE A CA 1
ATOM 1996 C C . ILE A 1 256 ? 6.167 -9.265 4.961 1.00 96.75 256 ILE A C 1
ATOM 1998 O O . ILE A 1 256 ? 5.778 -9.941 5.920 1.00 96.75 256 ILE A O 1
ATOM 2002 N N . HIS A 1 257 ? 5.846 -9.547 3.697 1.00 93.31 257 HIS A N 1
ATOM 2003 C CA . HIS A 1 257 ? 4.873 -10.590 3.354 1.00 93.31 257 HIS A CA 1
ATOM 2004 C C . HIS A 1 257 ? 5.279 -11.957 3.920 1.00 93.31 257 HIS A C 1
ATOM 2006 O O . HIS A 1 257 ? 4.512 -12.556 4.670 1.00 93.31 257 HIS A O 1
ATOM 2012 N N . ASN A 1 258 ? 6.529 -12.372 3.696 1.00 93.06 258 ASN A N 1
ATOM 2013 C CA . ASN A 1 258 ? 7.069 -13.643 4.192 1.00 93.06 258 ASN A CA 1
ATOM 2014 C C . ASN A 1 258 ? 7.183 -13.735 5.726 1.00 93.06 258 ASN A C 1
ATOM 2016 O O . ASN A 1 258 ? 7.363 -14.826 6.268 1.00 93.06 258 ASN A O 1
ATOM 2020 N N . THR A 1 259 ? 7.107 -12.610 6.444 1.00 95.12 259 THR A N 1
ATOM 2021 C CA . THR A 1 259 ? 7.116 -12.607 7.917 1.00 95.12 259 THR A CA 1
ATOM 2022 C C . THR A 1 259 ? 5.705 -12.701 8.479 1.00 95.12 259 THR A C 1
ATOM 2024 O O . THR A 1 259 ? 5.467 -13.422 9.448 1.00 95.12 259 THR A O 1
ATOM 2027 N N . CYS A 1 260 ? 4.778 -11.930 7.910 1.00 94.44 260 CYS A N 1
ATOM 2028 C CA . CYS A 1 260 ? 3.443 -11.768 8.451 1.00 94.44 260 CYS A CA 1
ATOM 2029 C C . CYS A 1 260 ? 2.433 -11.447 7.358 1.00 94.44 260 CYS A C 1
ATOM 2031 O O . CYS A 1 260 ? 2.374 -10.336 6.836 1.00 94.44 260 CYS A O 1
ATOM 2033 N N . GLU A 1 261 ? 1.579 -12.418 7.079 1.00 92.38 261 GLU A N 1
ATOM 2034 C CA . GLU A 1 261 ? 0.572 -12.301 6.034 1.00 92.38 261 GLU A CA 1
ATOM 2035 C C . GLU A 1 261 ? -0.733 -11.662 6.537 1.00 92.38 261 GLU A C 1
ATOM 2037 O O . GLU A 1 261 ? -1.514 -11.146 5.755 1.00 92.38 261 GLU A O 1
ATOM 2042 N N . VAL A 1 262 ? -0.986 -11.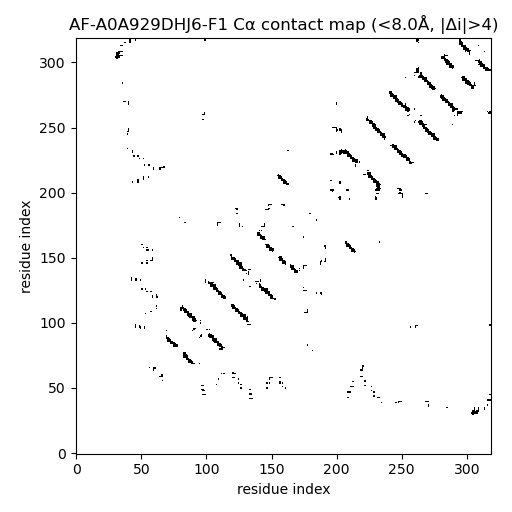652 7.851 1.00 93.94 262 VAL A N 1
ATOM 2043 C CA . VAL A 1 262 ? -2.320 -11.356 8.417 1.00 93.94 262 VAL A CA 1
ATOM 2044 C C . VAL A 1 262 ? -2.472 -9.982 9.070 1.00 93.94 262 VAL A C 1
ATOM 2046 O O . VAL A 1 262 ? -3.600 -9.536 9.280 1.00 93.94 262 VAL A O 1
ATOM 2049 N N . ASN A 1 263 ? -1.375 -9.300 9.409 1.00 95.25 263 ASN A N 1
ATOM 2050 C CA . ASN A 1 263 ? -1.394 -7.942 9.959 1.00 95.25 263 ASN A CA 1
ATOM 2051 C C . ASN A 1 263 ? -0.040 -7.231 9.759 1.00 95.25 263 ASN A C 1
ATOM 2053 O O . ASN A 1 263 ? 0.967 -7.902 9.537 1.00 95.25 263 ASN A O 1
ATOM 2057 N N . PRO A 1 264 ? 0.024 -5.893 9.901 1.00 96.81 264 PRO A N 1
ATOM 2058 C CA . PRO A 1 264 ? 1.290 -5.170 9.917 1.00 96.81 264 PRO A CA 1
ATOM 2059 C C . PRO A 1 264 ? 2.087 -5.542 11.174 1.00 96.81 264 PRO A C 1
ATOM 2061 O O . PRO A 1 264 ? 1.508 -5.767 12.240 1.00 96.81 264 PRO A O 1
ATOM 2064 N N . ILE A 1 265 ? 3.411 -5.592 11.064 1.00 97.44 265 ILE A N 1
ATOM 2065 C CA . ILE A 1 265 ? 4.321 -5.996 12.146 1.00 97.44 265 ILE A CA 1
ATOM 2066 C C . ILE A 1 265 ? 4.680 -4.842 13.090 1.00 97.44 265 ILE A C 1
ATOM 2068 O O . ILE A 1 265 ? 5.108 -5.078 14.217 1.00 97.44 265 ILE A O 1
ATOM 2072 N N . ALA A 1 266 ? 4.503 -3.594 12.651 1.00 98.12 266 ALA A N 1
ATOM 2073 C CA . ALA A 1 266 ? 4.761 -2.398 13.449 1.00 98.12 266 ALA A CA 1
ATOM 2074 C C . ALA A 1 266 ? 3.973 -1.193 12.918 1.00 98.12 266 ALA A C 1
ATOM 2076 O O . ALA A 1 266 ? 3.340 -1.269 11.864 1.00 98.12 266 ALA A O 1
ATOM 2077 N N . GLY A 1 267 ? 4.037 -0.083 13.654 1.00 97.50 267 GLY A N 1
ATOM 2078 C CA . GLY A 1 267 ? 3.382 1.176 13.311 1.00 97.50 267 GLY A CA 1
ATOM 2079 C C . GLY A 1 267 ? 2.052 1.378 14.014 1.00 97.50 267 GLY A C 1
ATOM 2080 O O . GLY A 1 267 ? 1.656 0.597 14.885 1.00 97.50 267 GLY A O 1
ATOM 2081 N N . VAL A 1 268 ? 1.366 2.446 13.619 1.00 97.12 268 VAL A N 1
ATOM 2082 C CA . VAL A 1 268 ? 0.110 2.858 14.243 1.00 97.12 268 VAL A CA 1
ATOM 2083 C C . VAL A 1 268 ? -0.980 3.102 13.211 1.00 97.12 268 VAL A C 1
ATOM 2085 O O . VAL A 1 268 ? -0.718 3.569 12.103 1.00 97.12 268 VAL A O 1
ATOM 2088 N N . GLY A 1 269 ? -2.213 2.794 13.595 1.00 96.62 269 GLY A N 1
ATOM 2089 C CA . GLY A 1 269 ? -3.425 3.098 12.849 1.00 96.62 269 GLY A CA 1
ATOM 2090 C C . GLY A 1 269 ? -4.295 4.077 13.627 1.00 96.62 269 GLY A C 1
ATOM 2091 O O . GLY A 1 269 ? -4.416 3.992 14.847 1.00 96.62 269 GLY A O 1
ATOM 2092 N N . PHE A 1 270 ? -4.935 5.000 12.930 1.00 95.44 270 PHE A N 1
ATOM 2093 C CA . PHE A 1 270 ? -5.870 5.952 13.512 1.00 95.44 270 PHE A CA 1
ATOM 2094 C C . PHE A 1 270 ? -7.175 5.910 12.737 1.00 95.44 270 PHE A C 1
ATOM 2096 O O . PHE A 1 270 ? -7.153 5.941 11.510 1.00 95.44 270 PHE A O 1
ATOM 2103 N N . ILE A 1 271 ? -8.304 5.870 13.443 1.00 93.69 271 ILE A N 1
ATOM 2104 C CA . ILE A 1 271 ? -9.626 6.062 12.842 1.00 93.69 271 ILE A CA 1
ATOM 2105 C C . ILE A 1 271 ? -10.395 7.087 13.674 1.00 93.69 271 ILE A C 1
ATOM 2107 O O . ILE A 1 271 ? -10.443 7.008 14.904 1.00 93.69 271 ILE A O 1
ATOM 2111 N N . GLN A 1 272 ? -11.037 8.037 13.004 1.00 90.94 272 GLN A N 1
ATOM 2112 C CA . GLN A 1 272 ? -11.958 8.992 13.603 1.00 90.94 272 GLN A CA 1
ATOM 2113 C C . GLN A 1 272 ? -13.282 8.958 12.848 1.00 90.94 272 GLN A C 1
ATOM 2115 O O . GLN A 1 272 ? -13.343 9.159 11.643 1.00 90.94 272 GLN A O 1
ATOM 2120 N N . ASN A 1 273 ? -14.360 8.732 13.584 1.00 89.12 273 ASN A N 1
ATOM 2121 C CA . ASN A 1 273 ? -15.715 8.703 13.069 1.00 89.12 273 ASN A CA 1
ATOM 2122 C C . ASN A 1 273 ? -16.460 9.972 13.496 1.00 89.12 273 ASN A C 1
ATOM 2124 O O . ASN A 1 273 ? -16.538 10.278 14.691 1.00 89.12 273 ASN A O 1
ATOM 2128 N N . LEU A 1 274 ? -17.006 10.681 12.509 1.00 86.88 274 LEU A N 1
ATOM 2129 C CA . LEU A 1 274 ? -17.909 11.811 12.667 1.00 86.88 274 LEU A CA 1
ATOM 2130 C C . LEU A 1 274 ? -19.199 11.523 11.888 1.00 86.88 274 LEU A C 1
ATOM 2132 O O . LEU A 1 274 ? -19.315 11.891 10.722 1.00 86.88 274 LEU A O 1
ATOM 2136 N N . LYS A 1 275 ? -20.181 10.878 12.522 1.00 85.69 275 LYS A N 1
ATOM 2137 C CA . LYS A 1 275 ? -21.492 10.574 11.924 1.00 85.69 275 LYS A CA 1
ATOM 2138 C C . LYS A 1 275 ? -22.581 11.450 12.544 1.00 85.69 275 LYS A C 1
ATOM 2140 O O . LYS A 1 275 ? -22.744 11.508 13.760 1.00 85.69 275 LYS A O 1
ATOM 2145 N N . ALA A 1 276 ? -23.346 12.135 11.701 1.00 79.81 276 ALA A N 1
ATOM 2146 C CA . ALA A 1 276 ? -24.495 12.948 12.077 1.00 79.81 276 ALA A CA 1
ATOM 2147 C C . ALA A 1 276 ? -25.782 12.351 11.482 1.00 79.81 276 ALA A C 1
ATOM 2149 O O . ALA A 1 276 ? -25.933 12.227 10.267 1.00 79.81 276 ALA A O 1
ATOM 2150 N N . GLY A 1 277 ? -26.724 11.985 12.349 1.00 77.81 277 GLY A N 1
ATOM 2151 C CA . GLY A 1 277 ? -28.061 11.520 11.974 1.00 77.81 277 GLY A CA 1
ATOM 2152 C C . GLY A 1 277 ? -29.077 11.911 13.043 1.00 77.81 277 GLY A C 1
ATOM 2153 O O . GLY A 1 277 ? -29.097 13.047 13.511 1.00 77.81 277 GLY A O 1
ATOM 2154 N N . THR A 1 278 ? -29.892 10.959 13.502 1.00 73.56 278 THR A N 1
ATOM 2155 C CA . THR A 1 278 ? -30.792 11.178 14.654 1.00 73.56 278 THR A CA 1
ATOM 2156 C C . THR A 1 278 ? -30.044 11.423 15.970 1.00 73.56 278 THR A C 1
ATOM 2158 O O . THR A 1 278 ? -30.611 11.973 16.912 1.00 73.56 278 THR A O 1
ATOM 2161 N N . LYS A 1 279 ? -28.780 10.995 16.043 1.00 76.31 279 LYS A N 1
ATOM 2162 C CA . LYS A 1 279 ? -27.816 11.275 17.111 1.00 76.31 279 LYS A CA 1
ATOM 2163 C C . LYS A 1 279 ? -26.467 11.624 16.466 1.00 76.31 279 LYS A C 1
ATOM 2165 O O . LYS A 1 279 ? -26.248 11.326 15.291 1.00 76.31 279 LYS A O 1
ATOM 2170 N N . LEU A 1 280 ? -25.605 12.296 17.227 1.00 79.56 280 LEU A N 1
ATOM 2171 C CA . LEU A 1 280 ? -24.219 12.542 16.844 1.00 79.56 280 LEU A CA 1
ATOM 2172 C C . LEU A 1 280 ? -23.364 11.381 17.359 1.00 79.56 280 LEU A C 1
ATOM 2174 O O . LEU A 1 280 ? -23.238 11.210 18.573 1.00 79.56 280 LEU A O 1
ATOM 2178 N N . ASP A 1 281 ? -22.773 10.628 16.440 1.00 82.25 281 ASP A N 1
ATOM 2179 C CA . ASP A 1 281 ? -21.871 9.523 16.731 1.00 82.25 281 ASP A CA 1
ATOM 2180 C C . ASP A 1 281 ? -20.434 9.997 16.505 1.00 82.25 281 ASP A C 1
ATOM 2182 O O . ASP A 1 281 ? -19.998 10.239 15.379 1.00 82.25 281 ASP A O 1
ATOM 2186 N N . LEU A 1 282 ? -19.707 10.155 17.611 1.00 86.94 282 LEU A N 1
ATOM 2187 C CA . LEU A 1 282 ? -18.288 10.495 17.622 1.00 86.94 282 LEU A CA 1
ATOM 2188 C C . LEU A 1 282 ? -17.497 9.321 18.178 1.00 86.94 282 LEU A C 1
ATOM 2190 O O . LEU A 1 282 ? -17.892 8.712 19.176 1.00 86.94 282 LEU A O 1
ATOM 2194 N N . GLY A 1 283 ? -16.348 9.041 17.582 1.00 89.88 283 GLY A N 1
ATOM 2195 C CA . GLY A 1 283 ? -15.412 8.071 18.128 1.00 89.88 283 GLY A CA 1
ATOM 2196 C C . GLY A 1 283 ? -14.040 8.226 17.508 1.00 89.88 283 GLY A C 1
ATOM 2197 O O . GLY A 1 283 ? -13.922 8.517 16.325 1.00 89.88 283 GLY A O 1
ATOM 2198 N N . HIS A 1 284 ? -13.011 8.028 18.314 1.00 92.31 284 HIS A N 1
ATOM 2199 C CA . HIS A 1 284 ? -11.629 7.950 17.865 1.00 92.31 284 HIS A CA 1
ATOM 2200 C C . HIS A 1 284 ? -11.062 6.633 18.351 1.00 92.31 284 HIS A C 1
ATOM 2202 O O . HIS A 1 284 ? -11.431 6.167 19.433 1.00 92.31 284 HIS A O 1
ATOM 2208 N N . ILE A 1 285 ? -10.150 6.072 17.576 1.00 94.62 285 ILE A N 1
ATOM 2209 C CA . ILE A 1 285 ? -9.374 4.908 17.959 1.00 94.62 285 ILE A CA 1
ATOM 2210 C C . ILE A 1 285 ? -7.939 5.067 17.481 1.00 94.62 285 ILE A C 1
ATOM 2212 O O . ILE A 1 285 ? -7.680 5.560 16.383 1.00 94.62 285 ILE A O 1
ATOM 2216 N N . PHE A 1 286 ? -7.025 4.647 18.340 1.00 95.44 286 PHE A N 1
ATOM 2217 C CA . PHE A 1 286 ? -5.608 4.543 18.077 1.00 95.44 286 PHE A CA 1
ATOM 2218 C C . PHE A 1 286 ? -5.201 3.083 18.252 1.00 95.44 286 PHE A C 1
ATOM 2220 O O . PHE A 1 286 ? -5.446 2.474 19.299 1.00 95.44 286 PHE A O 1
ATOM 2227 N N . LEU A 1 287 ? -4.635 2.525 17.193 1.00 96.69 287 LEU A N 1
ATOM 2228 C CA . LEU A 1 287 ? -4.263 1.130 17.045 1.00 96.69 287 LEU A CA 1
ATOM 2229 C C . LEU A 1 287 ? -2.745 1.038 16.990 1.00 96.69 287 LEU A C 1
ATOM 2231 O O . LEU A 1 287 ? -2.116 1.785 16.250 1.00 96.69 287 LEU A O 1
ATOM 2235 N N . ASN A 1 288 ? -2.182 0.078 17.707 1.00 97.62 288 ASN A N 1
ATOM 2236 C CA . ASN A 1 288 ? -0.790 -0.323 17.599 1.00 97.62 288 ASN A CA 1
ATOM 2237 C C . ASN A 1 288 ? -0.721 -1.679 16.908 1.00 97.62 288 ASN A C 1
ATOM 2239 O O . ASN A 1 288 ? -1.301 -2.663 17.382 1.00 97.62 288 ASN A O 1
ATOM 2243 N N . PHE A 1 289 ? -0.003 -1.719 15.792 1.00 97.69 289 PHE A N 1
ATOM 2244 C CA . PHE A 1 289 ? 0.320 -2.958 15.100 1.00 97.69 289 PHE A CA 1
ATOM 2245 C C . PHE A 1 289 ? 1.479 -3.682 15.799 1.00 97.69 289 PHE A C 1
ATOM 2247 O O . PHE A 1 289 ? 2.236 -3.075 16.560 1.00 97.69 289 PHE A O 1
ATOM 2254 N N . HIS A 1 290 ? 1.595 -4.993 15.583 1.00 97.06 290 HIS A N 1
ATOM 2255 C CA . HIS A 1 290 ? 2.574 -5.828 16.279 1.00 97.06 290 HIS A CA 1
ATOM 2256 C C . HIS A 1 290 ? 2.937 -7.096 15.496 1.00 97.06 290 HIS A C 1
ATOM 2258 O O . HIS A 1 290 ? 2.142 -7.632 14.730 1.00 97.06 290 HIS A O 1
ATOM 2264 N N . ASP A 1 291 ? 4.095 -7.665 15.796 1.00 96.69 291 ASP A N 1
ATOM 2265 C CA . ASP A 1 291 ? 4.713 -8.812 15.118 1.00 96.69 291 ASP A CA 1
ATOM 2266 C C . ASP A 1 291 ? 4.127 -10.198 15.466 1.00 96.69 291 ASP A C 1
ATOM 2268 O O . ASP A 1 291 ? 4.657 -11.223 15.049 1.00 96.69 291 ASP A O 1
ATOM 2272 N N . LYS A 1 292 ? 3.017 -10.273 16.214 1.00 96.81 292 LYS A N 1
ATOM 2273 C CA . LYS A 1 292 ? 2.430 -11.553 16.664 1.00 96.81 292 LYS A CA 1
ATOM 2274 C C . LYS A 1 292 ? 1.743 -12.380 15.574 1.00 96.81 292 LYS A C 1
ATOM 2276 O O . LYS A 1 292 ? 1.401 -13.529 15.846 1.00 96.81 292 LYS A O 1
ATOM 2281 N N . CYS A 1 293 ? 1.498 -11.801 14.401 1.00 95.31 293 CYS A N 1
ATOM 2282 C CA . CYS A 1 293 ? 0.851 -12.458 13.261 1.00 95.31 293 CYS A CA 1
ATOM 2283 C C . CYS A 1 293 ? -0.435 -13.217 13.607 1.00 95.31 293 CYS A C 1
ATOM 2285 O O . CYS A 1 293 ? -0.642 -14.356 13.194 1.00 95.31 293 CYS A O 1
ATOM 2287 N N . ASP A 1 294 ? -1.309 -12.579 14.384 1.00 96.38 294 ASP A N 1
ATOM 2288 C CA . ASP A 1 294 ? -2.592 -13.134 14.823 1.00 96.38 294 ASP A CA 1
ATOM 2289 C C . ASP A 1 294 ? -3.800 -12.438 14.169 1.00 96.38 294 ASP A C 1
ATOM 2291 O O . ASP A 1 294 ? -4.943 -12.689 14.564 1.00 96.38 294 ASP A O 1
ATOM 2295 N N . GLY A 1 295 ? -3.553 -11.571 13.178 1.00 95.44 295 GLY A N 1
ATOM 2296 C CA . GLY A 1 295 ? -4.581 -10.836 12.445 1.00 95.44 295 GLY A CA 1
ATOM 2297 C C . GLY A 1 295 ? -5.221 -9.709 13.254 1.00 95.44 295 GLY A C 1
ATOM 2298 O O . GLY A 1 295 ? -6.353 -9.312 12.963 1.00 95.44 295 GLY A O 1
ATOM 2299 N N . LYS A 1 296 ? -4.546 -9.221 14.304 1.00 96.88 296 LYS A N 1
ATOM 2300 C CA . LYS A 1 296 ? -5.086 -8.222 15.234 1.00 96.88 296 LYS A CA 1
ATOM 2301 C C . LYS A 1 296 ? -4.194 -6.996 15.363 1.00 96.88 296 LYS A C 1
ATOM 2303 O O . LYS A 1 296 ? -3.011 -7.017 15.040 1.00 96.88 296 LYS A O 1
ATOM 2308 N N . ALA A 1 297 ? -4.792 -5.932 15.886 1.00 97.06 297 ALA A N 1
ATOM 2309 C CA . ALA A 1 297 ? -4.089 -4.765 16.397 1.00 97.06 297 ALA A CA 1
ATOM 2310 C C . ALA A 1 297 ? -4.523 -4.481 17.835 1.00 97.06 297 ALA A C 1
ATOM 2312 O O . ALA A 1 297 ? -5.667 -4.748 18.218 1.00 97.06 297 ALA A O 1
ATOM 2313 N N . TYR A 1 298 ? -3.618 -3.914 18.628 1.00 97.31 298 TYR A N 1
ATOM 2314 C CA . TYR A 1 298 ? -3.908 -3.508 19.996 1.00 97.31 298 TYR A CA 1
ATOM 2315 C C . TYR A 1 298 ? -4.472 -2.090 20.027 1.00 97.31 298 TYR A C 1
ATOM 2317 O O . TYR A 1 298 ? -3.851 -1.154 19.536 1.00 97.31 298 TYR A O 1
ATOM 2325 N N . VAL A 1 299 ? -5.631 -1.906 20.645 1.00 96.81 299 VAL A N 1
ATOM 2326 C CA . VAL A 1 299 ? -6.240 -0.590 20.829 1.00 96.81 299 VAL A CA 1
ATOM 2327 C C . VAL A 1 299 ? -5.579 0.108 22.012 1.00 96.81 299 VAL A C 1
ATOM 2329 O O . VAL A 1 299 ? -5.867 -0.197 23.172 1.00 96.81 299 VAL A O 1
ATOM 2332 N N . GLU A 1 300 ? -4.700 1.067 21.736 1.00 95.19 300 GLU A N 1
ATOM 2333 C CA . GLU A 1 300 ? -4.055 1.856 22.787 1.00 95.19 300 GLU A CA 1
ATOM 2334 C C . GLU A 1 300 ? -5.040 2.822 23.435 1.00 95.19 300 GLU A C 1
ATOM 2336 O O . GLU A 1 300 ? -5.086 2.940 24.659 1.00 95.19 300 GLU A O 1
ATOM 2341 N N . PHE A 1 301 ? -5.848 3.479 22.604 1.00 94.31 301 PHE A N 1
ATOM 2342 C CA . PHE A 1 301 ? -6.809 4.475 23.036 1.00 94.31 301 PHE A CA 1
ATOM 2343 C C . PHE A 1 301 ? -8.058 4.436 22.163 1.00 94.31 301 PHE A C 1
ATOM 2345 O O . PHE A 1 301 ? -7.979 4.370 20.941 1.00 94.31 301 PHE A O 1
ATOM 2352 N N . ALA A 1 302 ? -9.219 4.528 22.794 1.00 94.06 302 ALA A N 1
ATOM 2353 C CA . ALA A 1 302 ? -10.508 4.639 22.148 1.00 94.06 302 ALA A CA 1
ATOM 2354 C C . ALA A 1 302 ? -11.432 5.558 22.951 1.00 94.06 302 ALA A C 1
ATOM 2356 O O . ALA A 1 302 ? -11.442 5.547 24.185 1.00 94.06 302 ALA A O 1
ATOM 2357 N N . ASN A 1 303 ? -12.249 6.350 22.265 1.00 91.94 303 ASN A N 1
ATOM 2358 C CA . ASN A 1 303 ? -13.233 7.216 22.909 1.00 91.94 303 ASN A CA 1
ATOM 2359 C C . ASN A 1 303 ? -14.586 7.186 22.186 1.00 91.94 303 ASN A C 1
ATOM 2361 O O . ASN A 1 303 ? -14.745 6.560 21.136 1.00 91.94 303 ASN A O 1
ATOM 2365 N N . GLY A 1 304 ? -15.574 7.859 22.780 1.00 89.00 304 GLY A N 1
ATOM 2366 C CA . GLY A 1 304 ? -16.914 7.945 22.211 1.00 89.00 304 GLY A CA 1
ATOM 2367 C C . GLY A 1 304 ? -17.558 6.566 22.086 1.00 89.00 304 GLY A C 1
ATOM 2368 O O . GLY A 1 304 ? -17.578 5.807 23.056 1.00 89.00 304 GLY A O 1
ATOM 2369 N N . LYS A 1 305 ? -18.060 6.227 20.897 1.00 87.06 305 LYS A N 1
ATOM 2370 C CA . LYS A 1 305 ? -18.740 4.943 20.654 1.00 87.06 305 LYS A CA 1
ATOM 2371 C C . LYS A 1 305 ? -17.834 3.704 20.749 1.00 87.06 305 LYS A C 1
ATOM 2373 O O . LYS A 1 305 ? -18.343 2.602 20.915 1.00 87.06 305 LYS A O 1
ATOM 2378 N N . TYR A 1 306 ? -16.512 3.890 20.707 1.00 90.56 306 TYR A N 1
ATOM 2379 C CA . TYR A 1 306 ? -15.518 2.811 20.778 1.00 90.56 306 TYR A CA 1
ATOM 2380 C C . TYR A 1 306 ? -14.920 2.619 22.178 1.00 90.56 306 TYR A C 1
ATOM 2382 O O . TYR A 1 306 ? -13.970 1.859 22.342 1.00 90.56 306 TYR A O 1
ATOM 2390 N N . LEU A 1 307 ? -15.424 3.314 23.206 1.00 89.56 307 LEU A N 1
ATOM 2391 C CA . LEU A 1 307 ? -14.797 3.383 24.536 1.00 89.56 307 LEU A CA 1
ATOM 2392 C C . LEU A 1 307 ? -14.473 2.007 25.152 1.00 89.56 307 LEU A C 1
ATOM 2394 O O . LEU A 1 307 ? -13.482 1.851 25.863 1.00 89.56 307 LEU A O 1
ATOM 2398 N N . THR A 1 308 ? -15.303 1.007 24.882 1.00 88.56 308 THR A N 1
ATOM 2399 C CA . THR A 1 308 ? -15.166 -0.375 25.369 1.00 88.56 308 THR A CA 1
ATOM 2400 C C . THR A 1 308 ? -14.038 -1.165 24.701 1.00 88.56 308 THR A C 1
ATOM 2402 O O . THR A 1 308 ? -13.625 -2.195 25.237 1.00 88.56 308 THR A O 1
ATOM 2405 N N . SER A 1 309 ? -13.510 -0.672 23.579 1.00 91.69 309 SER A N 1
ATOM 2406 C CA . SER A 1 309 ? -12.376 -1.260 22.863 1.00 91.69 309 SER A CA 1
ATOM 2407 C C . SER A 1 309 ? -11.024 -0.907 23.487 1.00 91.69 309 SER A C 1
ATOM 2409 O O . SER A 1 309 ? -10.028 -1.522 23.128 1.00 91.69 309 SER A O 1
ATOM 2411 N N . ASN A 1 310 ? -10.965 0.040 24.435 1.00 92.94 310 ASN A N 1
ATOM 2412 C CA . ASN A 1 310 ? -9.717 0.425 25.106 1.00 92.94 310 ASN A CA 1
ATOM 2413 C C . ASN A 1 310 ? -8.947 -0.781 25.654 1.00 92.94 310 ASN A C 1
ATOM 2415 O O . ASN A 1 310 ? -9.501 -1.591 26.403 1.00 92.94 310 ASN A O 1
ATOM 2419 N N . HIS A 1 311 ? -7.650 -0.836 25.343 1.00 94.50 311 HIS A N 1
ATOM 2420 C CA . HIS A 1 311 ? -6.710 -1.847 25.825 1.00 94.50 311 HIS A CA 1
ATOM 2421 C C . HIS A 1 311 ? -7.109 -3.285 25.473 1.00 94.50 311 HIS A C 1
ATOM 2423 O O . HIS A 1 311 ? -6.900 -4.219 26.252 1.00 94.50 311 HIS A O 1
ATOM 2429 N N . ARG A 1 312 ? -7.711 -3.471 24.295 1.00 94.50 312 ARG A N 1
ATOM 2430 C CA . ARG A 1 312 ? -8.088 -4.782 23.758 1.00 94.50 312 ARG A CA 1
ATOM 2431 C C . ARG A 1 312 ? -7.507 -4.977 22.371 1.00 94.50 312 ARG A C 1
ATOM 2433 O O . ARG A 1 312 ? -7.222 -4.016 21.668 1.00 94.50 312 ARG A O 1
ATOM 2440 N N . ASN A 1 313 ? -7.372 -6.237 21.978 1.00 95.25 313 ASN A N 1
ATOM 2441 C CA . ASN A 1 313 ? -7.070 -6.567 20.595 1.00 95.25 313 ASN A CA 1
ATOM 2442 C C . ASN A 1 313 ? -8.358 -6.552 19.776 1.00 95.25 313 ASN A C 1
ATOM 2444 O O . ASN A 1 313 ? -9.365 -7.121 20.205 1.00 95.25 313 ASN A O 1
ATOM 2448 N N . VAL A 1 314 ? -8.296 -5.950 18.596 1.00 94.50 314 VAL A N 1
ATOM 2449 C CA . VAL A 1 314 ? -9.377 -5.952 17.607 1.00 94.50 314 VAL A CA 1
ATOM 2450 C C . VAL A 1 314 ? -8.909 -6.677 16.359 1.00 94.50 314 VAL A C 1
ATOM 2452 O O . VAL A 1 314 ? -7.734 -6.602 16.000 1.00 94.50 314 VAL A O 1
ATOM 2455 N N . ASN A 1 315 ? -9.814 -7.423 15.731 1.00 94.69 315 ASN A N 1
ATOM 2456 C CA . ASN A 1 315 ? -9.491 -8.140 14.504 1.00 94.69 315 ASN A CA 1
ATOM 2457 C C . ASN A 1 315 ? -9.387 -7.144 13.351 1.00 94.69 315 ASN A C 1
ATOM 2459 O O . ASN A 1 315 ? -10.262 -6.294 13.188 1.00 94.69 315 ASN A O 1
ATOM 2463 N N . LEU A 1 316 ? -8.326 -7.271 12.561 1.00 91.00 316 LEU A N 1
ATOM 2464 C CA . LEU A 1 316 ? -8.120 -6.464 11.364 1.00 91.00 316 LEU A CA 1
ATOM 2465 C C . LEU A 1 316 ? -8.838 -7.055 10.150 1.00 91.00 316 LEU A C 1
ATOM 2467 O O . LEU A 1 316 ? -9.250 -6.303 9.274 1.00 91.00 316 LEU A O 1
ATOM 2471 N N . ASN A 1 317 ? -9.023 -8.383 10.127 1.00 85.94 317 ASN A N 1
ATOM 2472 C CA . ASN A 1 317 ? -9.703 -9.123 9.057 1.00 85.94 317 ASN A CA 1
ATOM 2473 C C . ASN A 1 317 ? -9.237 -8.697 7.656 1.00 85.94 317 ASN A C 1
ATOM 2475 O O . ASN A 1 317 ? -10.063 -8.421 6.796 1.00 85.94 317 ASN A O 1
ATOM 2479 N N . PHE A 1 318 ? -7.926 -8.599 7.424 1.00 81.69 318 PHE A N 1
ATOM 2480 C CA . PHE A 1 318 ? -7.388 -8.202 6.115 1.00 81.69 318 PHE A CA 1
ATOM 2481 C C . PHE A 1 318 ? -7.605 -9.254 5.004 1.00 81.69 318 PHE A C 1
ATOM 2483 O O . PHE A 1 318 ? -7.372 -8.939 3.839 1.00 81.69 318 PHE A O 1
ATOM 2490 N N . TYR A 1 319 ? -8.117 -10.442 5.358 1.00 72.44 319 TYR A N 1
ATOM 2491 C CA . TYR A 1 319 ? -8.488 -11.552 4.473 1.00 72.44 319 TYR A CA 1
ATOM 2492 C C . TYR A 1 319 ? -9.991 -11.803 4.410 1.00 72.44 319 TYR A C 1
ATOM 2494 O O . TYR A 1 319 ? -10.669 -11.564 5.439 1.00 72.44 319 TYR A O 1
#

Radius of gyration: 24.99 Å; Cα contacts (8 Å, |Δi|>4): 748; chains: 1; bounding box: 78×38×86 Å

Solvent-accessible surface area (backbone atoms only — not comparable to full-atom values): 16647 Å² total; per-residue (Å²): 113,72,72,58,56,53,52,54,52,52,53,52,53,50,53,53,51,50,52,51,52,50,55,56,49,53,56,58,49,56,68,31,60,42,79,76,85,52,63,63,52,40,35,54,48,31,42,50,44,50,51,44,53,53,46,51,55,49,48,30,51,68,71,71,49,74,74,49,92,54,50,49,77,46,80,46,93,48,96,89,44,73,38,32,32,39,38,43,34,52,29,36,95,92,44,63,47,64,54,45,88,57,54,31,38,38,42,36,40,41,40,31,42,66,48,90,90,47,100,40,46,33,33,43,30,20,42,34,31,43,73,38,67,59,72,81,53,90,88,53,43,39,30,36,45,61,32,29,35,36,37,44,98,86,68,31,3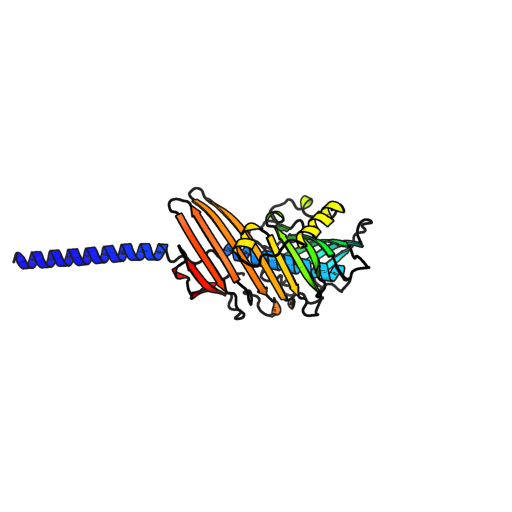6,42,35,42,45,42,67,88,34,55,43,78,44,95,58,63,88,76,38,74,68,87,75,67,50,72,71,54,49,50,54,48,50,54,56,74,75,53,85,77,42,88,44,54,71,57,11,34,72,66,34,32,39,37,33,38,36,36,40,83,90,39,72,65,46,75,48,67,20,42,38,33,32,28,20,16,30,74,48,76,48,78,56,102,68,35,42,28,42,39,36,26,19,32,37,56,31,22,38,26,48,79,81,28,65,43,34,39,42,30,36,34,38,36,40,39,41,47,34,46,48,97,57,79,48,46,29,38,39,34,31,37,37,39,74,78,57,76,25,42,28,37,23,73,42,36,32,62,38,24,42,72,44,44,75,34,75,44,77,56,65,54,112

pLDDT: mean 86.74, std 10.9, range [52.16, 98.25]